Protein AF-A0A2V9Z427-F1 (afdb_monomer)

Solvent-accessible surface area (backbone atoms only — not comparable to full-atom values): 11443 Å² total; per-residue (Å²): 139,85,82,82,84,80,78,62,73,69,66,57,55,57,59,59,62,67,76,76,65,93,82,84,89,70,89,92,70,93,78,8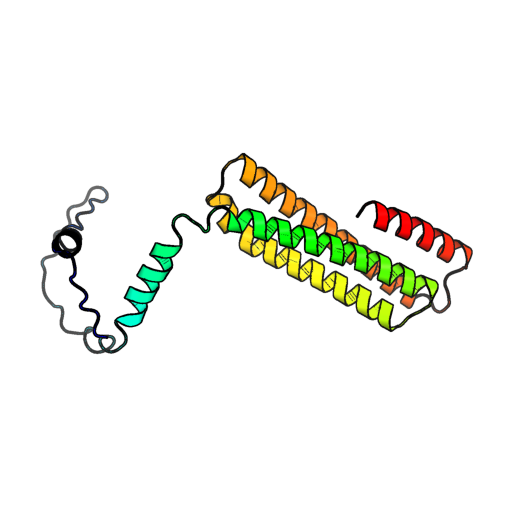7,80,81,87,88,82,96,76,88,79,76,89,80,82,82,81,85,65,81,59,58,62,54,49,51,52,55,54,54,67,66,49,78,82,72,51,82,71,42,57,68,48,53,56,50,52,52,47,56,48,40,46,52,38,36,38,48,19,45,51,23,43,45,45,20,72,74,67,67,35,68,66,29,52,54,47,18,51,51,28,26,52,50,30,52,52,50,42,51,53,48,65,69,49,43,72,64,52,53,76,77,51,54,73,72,54,36,53,51,52,56,47,50,55,53,49,38,54,56,40,32,51,50,17,51,49,42,36,52,49,51,53,52,56,67,67,44,92,62,80,71,58,70,68,59,47,49,52,51,45,55,52,42,54,51,51,53,69,76,92

Sequence (191 aa):
MRVNFFLDPDSLSAMFSFLSGYRRRVKGRLILLRPGAERGLRDRFQVAYPSVLVYWAMRNMKRTSKEKVDSTRELTEMIQRACLVAKDAVFNVEDYIGHSSSLAYVAVKQCEKELDDIERDIDESLPAAITEVTETEARQLLACLKFITDLERIGDLMWSVAQRVQQISGRLPGQDQKYFLEMSEILRKML

Nearest PDB structures (foldseek):
  2i0m-assembly1_A  TM=8.763E-01  e=3.719E-01  Streptococcus pneumoniae TIGR4
  8d9o-assembly1_A  TM=2.999E-01  e=6.868E-01  synthetic construct
  6z0c-assembly1_A  TM=3.006E-01  e=8.426E-01  Escherichia coli
  3k1s-assembly1_A  TM=4.794E-01  e=3.350E+00  Bacillus anthracis
  8qah-assembly2_B  TM=4.162E-01  e=2.115E+00  synthetic construct

Radius of gyration: 29.35 Å; Cα contacts (8 Å, |Δi|>4): 113; chains: 1; bounding box: 82×58×60 Å

Foldseek 3Di:
DDDDDDDDPVVVVVVVVVVPDDDDDDDDDDDDDDDDDPDDPPPDPPDDDPPPVVVVVVVVVVCDPPCLVPLLVVLVVLLVVLLVLLLLLLVLLLCCLVPVDPVSLVSLVVSLVSLVVSLVVLVVSLVVSLVRDDPVSNVSSVVSNVSSVVSNVSSVVSNVSSVVCVPPPDRDDPVVSVVSNVVSVVVSVVD

pLDDT: mean 73.43, std 26.12, range [27.5, 98.5]

Secondary structure (DSSP, 8-state):
--------HHHHHHHHHHTT------TT-----------SSSSSS--S-HHHHHHHHHHHHTSTTTSTTHHHHHHHHHHHHHHHHHHHHHHHHHHHHHH--HHHHHHHHHHHHHHHHHHHHHHHHHHHHTTSS-HHHHHHHHHHHHHHHHHHHHHHHHHHHHHHHHHSSSPPPHHHHHHHHHHHHHHHHH-

Mean predicted aligned error: 16.18 Å

Structure (mmCIF, N/CA/C/O backbone):
data_AF-A0A2V9Z427-F1
#
_entry.id   AF-A0A2V9Z427-F1
#
loop_
_atom_site.group_PDB
_atom_site.id
_atom_site.type_symbol
_atom_site.label_atom_id
_atom_site.label_alt_id
_atom_site.label_comp_id
_atom_site.label_asym_id
_atom_site.label_entity_id
_atom_site.label_seq_id
_atom_site.pdbx_PDB_ins_code
_atom_site.Cartn_x
_atom_site.Cartn_y
_atom_site.Cartn_z
_atom_site.occupancy
_atom_site.B_iso_or_equiv
_atom_site.auth_seq_id
_atom_site.auth_comp_id
_atom_site.auth_asym_id
_atom_site.auth_atom_id
_atom_site.pdbx_PDB_model_num
ATOM 1 N N . MET A 1 1 ? -31.107 -43.654 16.512 1.00 34.72 1 MET A N 1
ATOM 2 C CA . MET A 1 1 ? -30.714 -42.920 17.734 1.00 34.72 1 MET A CA 1
ATOM 3 C C . MET A 1 1 ? -31.647 -41.716 17.858 1.00 34.72 1 MET A C 1
ATOM 5 O O . MET A 1 1 ? -31.542 -40.801 17.055 1.00 34.72 1 MET A O 1
ATOM 9 N N . ARG A 1 2 ? -32.667 -41.786 18.727 1.00 29.80 2 ARG A N 1
ATOM 10 C CA . ARG A 1 2 ? -33.606 -40.678 18.992 1.00 29.80 2 ARG A CA 1
ATOM 11 C C . ARG A 1 2 ? -33.045 -39.866 20.156 1.00 29.80 2 ARG A C 1
ATOM 13 O O . ARG A 1 2 ? -32.782 -40.450 21.201 1.00 29.80 2 ARG A O 1
ATOM 20 N N . VAL A 1 3 ? -32.864 -38.562 19.975 1.00 31.94 3 VAL A N 1
ATOM 21 C CA . VAL A 1 3 ? -32.466 -37.652 21.056 1.00 31.94 3 VAL A CA 1
ATOM 22 C C . VAL A 1 3 ? -33.723 -36.914 21.507 1.00 31.94 3 VAL A C 1
ATOM 24 O O . VAL A 1 3 ? -34.286 -36.129 20.750 1.00 31.94 3 VAL A O 1
ATOM 27 N N . ASN A 1 4 ? -34.198 -37.226 22.712 1.00 29.70 4 ASN A N 1
ATOM 28 C CA . ASN A 1 4 ? -35.253 -36.470 23.379 1.00 29.70 4 ASN A CA 1
ATOM 29 C C . ASN A 1 4 ? -34.642 -35.170 23.917 1.00 29.70 4 ASN A C 1
ATOM 31 O O . ASN A 1 4 ? -33.747 -35.223 24.757 1.00 29.70 4 ASN A O 1
ATOM 35 N N . PHE A 1 5 ? -35.131 -34.017 23.460 1.00 33.91 5 PHE A N 1
ATOM 36 C CA . PHE A 1 5 ? -34.878 -32.743 24.130 1.00 33.91 5 PHE A CA 1
ATOM 37 C C . PHE A 1 5 ? -35.850 -32.617 25.303 1.00 33.91 5 PHE A C 1
ATOM 39 O O . PHE A 1 5 ? -37.034 -32.346 25.118 1.00 33.91 5 PHE A O 1
ATOM 46 N N . PHE A 1 6 ? -35.343 -32.850 26.510 1.00 35.19 6 PHE A N 1
ATOM 47 C CA . PHE A 1 6 ? -36.000 -32.434 27.743 1.00 35.19 6 PHE A CA 1
ATOM 48 C C . PHE A 1 6 ? -35.634 -30.959 27.945 1.00 35.19 6 PHE A C 1
ATOM 50 O O . PHE A 1 6 ? -34.471 -30.641 28.184 1.00 35.19 6 PHE A O 1
ATOM 57 N N . LEU A 1 7 ? -36.589 -30.052 27.732 1.00 40.12 7 LEU A N 1
ATOM 58 C CA . LEU A 1 7 ? -36.407 -28.637 28.055 1.00 40.12 7 LEU A CA 1
ATOM 59 C C . LEU A 1 7 ? -36.661 -28.446 29.552 1.00 40.12 7 LEU A C 1
ATOM 61 O O . LEU A 1 7 ? -37.692 -28.868 30.071 1.00 40.12 7 LEU A O 1
ATOM 65 N N . ASP A 1 8 ? -35.688 -27.828 30.212 1.00 37.34 8 ASP A N 1
ATOM 66 C CA . ASP A 1 8 ? -35.666 -27.534 31.643 1.00 37.34 8 ASP A CA 1
ATOM 67 C C . ASP A 1 8 ? -36.823 -26.577 32.028 1.00 37.34 8 ASP A C 1
ATOM 69 O O . ASP A 1 8 ? -37.003 -25.556 31.345 1.00 37.34 8 ASP A O 1
ATOM 73 N N . PRO A 1 9 ? -37.621 -26.848 33.082 1.00 43.25 9 PRO A N 1
ATOM 74 C CA . PRO A 1 9 ? -38.790 -26.037 33.452 1.00 43.25 9 PRO A CA 1
ATOM 75 C C . PRO A 1 9 ? -38.470 -24.563 33.753 1.00 43.25 9 PRO A C 1
ATOM 77 O O . PRO A 1 9 ? -39.309 -23.685 33.525 1.00 43.25 9 PRO A O 1
ATOM 80 N N . ASP A 1 10 ? -37.243 -24.270 34.185 1.00 45.94 10 ASP A N 1
ATOM 81 C CA . ASP A 1 10 ? -36.800 -22.914 34.533 1.00 45.94 10 ASP A CA 1
ATOM 82 C C . ASP A 1 10 ? -36.665 -21.994 33.307 1.00 45.94 10 ASP A C 1
ATOM 84 O O . ASP A 1 10 ? -36.874 -20.780 33.400 1.00 45.94 10 ASP A O 1
ATOM 88 N N . SER A 1 11 ? -36.420 -22.561 32.120 1.00 45.16 11 SER A N 1
ATOM 89 C CA . SER A 1 11 ? -36.300 -21.791 30.871 1.00 45.16 11 SER A CA 1
ATOM 90 C C . SER A 1 11 ? -37.648 -21.261 30.364 1.00 45.16 11 SER A C 1
ATOM 92 O O . SER A 1 11 ? -37.708 -20.215 29.716 1.00 45.16 11 SER A O 1
ATOM 94 N N . LEU A 1 12 ? -38.751 -21.943 30.692 1.00 43.28 12 LEU A N 1
ATOM 95 C CA . LEU A 1 12 ? -40.103 -21.511 30.321 1.00 43.28 12 LEU A CA 1
ATOM 96 C C . LEU A 1 12 ? -40.635 -20.421 31.266 1.00 43.28 12 LEU A C 1
ATOM 98 O O . LEU A 1 12 ? -41.324 -19.502 30.820 1.00 43.28 12 LEU A O 1
ATOM 102 N N . SER A 1 13 ? -40.255 -20.460 32.547 1.00 41.56 13 SER A N 1
ATOM 103 C CA . SER A 1 13 ? -40.610 -19.440 33.549 1.00 41.56 13 SER A CA 1
ATOM 104 C C . SER A 1 13 ? -40.025 -18.053 33.217 1.00 41.56 13 SER A C 1
ATOM 106 O O . SER A 1 13 ? -40.705 -17.022 33.330 1.00 41.56 13 SER A O 1
ATOM 108 N N . ALA A 1 14 ? -38.791 -18.022 32.700 1.00 43.66 14 ALA A N 1
ATOM 109 C CA . ALA A 1 14 ? -38.126 -16.792 32.270 1.00 43.66 14 ALA A CA 1
ATOM 110 C C . ALA A 1 14 ? -38.805 -16.141 31.047 1.00 43.66 14 ALA A C 1
ATOM 112 O O . ALA A 1 14 ? -38.922 -14.915 30.983 1.00 43.66 14 ALA A O 1
ATOM 113 N N . MET A 1 15 ? -39.320 -16.945 30.108 1.00 36.16 15 MET A N 1
ATOM 114 C CA . MET A 1 15 ? -40.052 -16.439 28.940 1.00 36.16 15 MET A CA 1
ATOM 115 C C . MET A 1 15 ? -41.400 -15.807 29.310 1.00 36.16 15 MET A C 1
ATOM 117 O O . MET A 1 15 ? -41.762 -14.770 28.752 1.00 36.16 15 MET A O 1
ATOM 121 N N . PHE A 1 16 ? -42.137 -16.385 30.264 1.00 40.91 16 PHE A N 1
ATOM 122 C CA . PHE A 1 16 ? -43.437 -15.844 30.679 1.00 40.91 16 PHE A CA 1
ATOM 123 C C . PHE A 1 16 ? -43.317 -14.550 31.494 1.00 40.91 16 PHE A C 1
ATOM 125 O O . PHE A 1 16 ? -44.147 -13.654 31.341 1.00 40.91 16 PHE A O 1
ATOM 132 N N . SER A 1 17 ? -42.250 -14.398 32.282 1.00 39.06 17 SER A N 1
ATOM 133 C CA . SER A 1 17 ? -42.002 -13.190 33.085 1.00 39.06 17 SER A CA 1
ATOM 134 C C . SER A 1 17 ? -41.641 -11.957 32.238 1.00 39.06 17 SER A C 1
ATOM 136 O O . SER A 1 17 ? -41.866 -10.822 32.660 1.00 39.06 17 SER A O 1
ATOM 138 N N . PHE A 1 18 ? -41.120 -12.154 31.021 1.00 40.94 18 PHE A N 1
ATOM 139 C CA . PHE A 1 18 ? -40.737 -11.061 30.117 1.00 40.94 18 PHE A CA 1
ATOM 140 C C . PHE A 1 18 ? -41.929 -10.461 29.34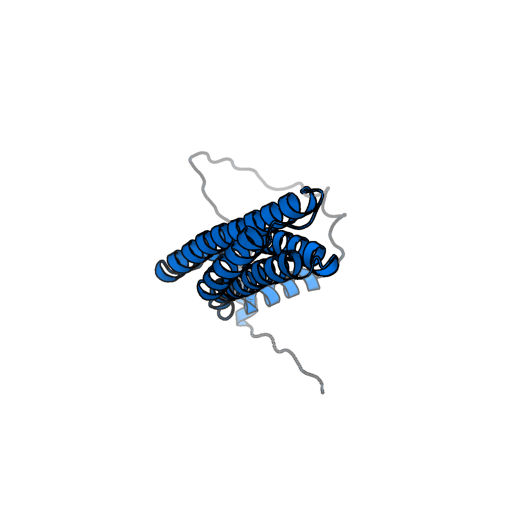4 1.00 40.94 18 PHE A C 1
ATOM 142 O O . PHE A 1 18 ? -41.887 -9.298 28.944 1.00 40.94 18 PHE A O 1
ATOM 149 N N . LEU A 1 19 ? -43.027 -11.207 29.177 1.00 40.72 19 LEU A N 1
ATOM 150 C CA . LEU A 1 19 ? -44.200 -10.753 28.416 1.00 40.72 19 LEU A CA 1
ATOM 151 C C . LEU A 1 19 ? -45.205 -9.915 29.231 1.00 40.72 19 LEU A C 1
ATOM 153 O O . LEU A 1 19 ? -46.106 -9.322 28.642 1.00 40.72 19 LEU A O 1
ATOM 157 N N . SER A 1 20 ? -45.052 -9.787 30.556 1.00 41.94 20 SER A N 1
ATOM 158 C CA . SER A 1 20 ? -46.001 -9.054 31.419 1.00 41.94 20 SER A CA 1
ATOM 159 C C . SER A 1 20 ? -45.534 -7.668 31.896 1.00 41.94 20 SER A C 1
ATOM 161 O O . SER A 1 20 ? -46.175 -7.078 32.766 1.00 41.94 20 SER A O 1
ATOM 163 N N . GLY A 1 21 ? -44.427 -7.121 31.378 1.00 40.22 21 GLY A N 1
ATOM 164 C CA . GLY A 1 21 ? -43.672 -6.090 32.105 1.00 40.22 21 GLY A CA 1
ATOM 165 C C . GLY A 1 21 ? -43.215 -4.842 31.350 1.00 40.22 21 GLY A C 1
ATOM 166 O O . GLY A 1 21 ? -42.167 -4.315 31.705 1.00 40.22 21 GLY A O 1
ATOM 167 N N . TYR A 1 22 ? -43.937 -4.314 30.353 1.00 32.03 22 TYR A N 1
ATOM 168 C CA . TYR A 1 22 ? -43.565 -3.020 29.746 1.00 32.03 22 TYR A CA 1
ATOM 169 C C . TYR A 1 22 ? -44.364 -1.852 30.347 1.00 32.03 22 TYR A C 1
ATOM 171 O O . TYR A 1 22 ? -45.405 -1.440 29.841 1.00 32.03 22 TYR A O 1
ATOM 179 N N . ARG A 1 23 ? -43.863 -1.290 31.457 1.00 38.56 23 ARG A N 1
ATOM 180 C CA . ARG A 1 23 ? -44.363 -0.042 32.061 1.00 38.56 23 ARG A CA 1
ATOM 181 C C . ARG A 1 23 ? -43.240 0.995 32.043 1.00 38.56 23 ARG A C 1
ATOM 183 O O . ARG A 1 23 ? -42.436 1.051 32.966 1.00 38.56 23 ARG A O 1
ATOM 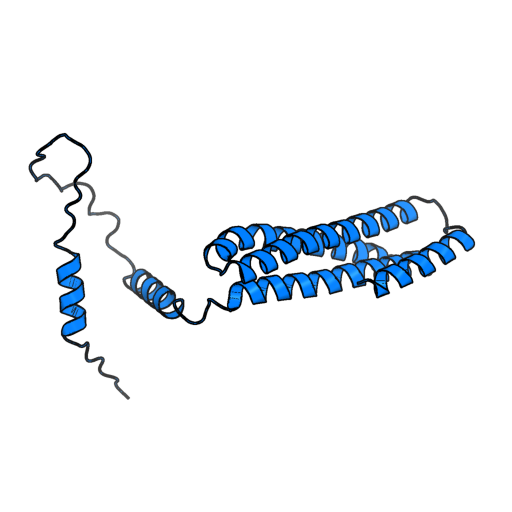190 N N . ARG A 1 24 ? -43.170 1.829 30.997 1.00 32.28 24 ARG A N 1
ATOM 191 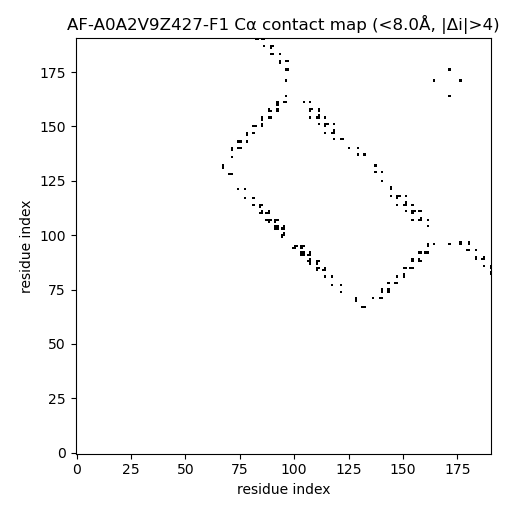C CA . ARG A 1 24 ? -42.204 2.942 30.923 1.00 32.28 24 ARG A CA 1
ATOM 192 C C . ARG A 1 24 ? -42.917 4.291 31.026 1.00 32.28 24 ARG A C 1
ATOM 194 O O . ARG A 1 24 ? -43.777 4.627 30.220 1.00 32.28 24 ARG A O 1
ATOM 201 N N . ARG A 1 25 ? -42.552 5.043 32.067 1.00 28.94 25 ARG A N 1
ATOM 202 C CA . ARG A 1 25 ? -42.992 6.404 32.400 1.00 28.94 25 ARG A CA 1
ATOM 203 C C . ARG A 1 25 ? -42.088 7.400 31.661 1.00 28.94 25 ARG A C 1
ATOM 205 O O . ARG A 1 25 ? -40.881 7.374 31.873 1.00 28.94 25 ARG A O 1
ATOM 212 N N . VAL A 1 26 ? -42.654 8.291 30.844 1.00 35.44 26 VAL A N 1
ATOM 213 C CA . VAL A 1 26 ? -41.932 9.424 30.234 1.00 35.44 26 VAL A CA 1
ATOM 214 C C . VAL A 1 26 ? -42.661 10.722 30.596 1.00 35.44 26 VAL A C 1
ATOM 216 O O . VAL A 1 26 ? -43.859 10.846 30.373 1.00 35.44 26 VAL A O 1
ATOM 219 N N . LYS A 1 27 ? -41.924 11.637 31.238 1.00 40.19 27 LYS A N 1
ATOM 220 C CA . LYS A 1 27 ? -42.202 13.066 31.492 1.00 40.19 27 LYS A CA 1
ATOM 221 C C . LYS A 1 27 ? -43.677 13.531 31.403 1.00 40.19 27 LYS A C 1
ATOM 223 O O . LYS A 1 27 ? -44.127 14.043 30.387 1.00 40.19 27 LYS A O 1
ATOM 228 N N . GLY A 1 28 ? -44.377 13.483 32.539 1.00 37.84 28 GLY A N 1
ATOM 229 C CA . GLY A 1 28 ? -45.258 14.583 32.966 1.00 37.84 28 GLY A CA 1
ATOM 230 C C . GLY A 1 28 ? -46.684 14.714 32.410 1.00 37.84 28 GLY A C 1
ATOM 231 O O . GLY A 1 28 ? -47.328 15.706 32.742 1.00 37.84 28 GLY A O 1
ATOM 232 N N . ARG A 1 29 ? -47.239 13.772 31.635 1.00 30.38 29 ARG A N 1
ATOM 233 C CA . ARG A 1 29 ? -48.676 13.821 31.289 1.00 30.38 29 ARG A CA 1
ATOM 234 C C . ARG A 1 29 ? -49.299 12.424 31.236 1.00 30.38 29 ARG A C 1
ATOM 236 O O . ARG A 1 29 ? -48.846 11.556 30.498 1.00 30.38 29 ARG A O 1
ATOM 243 N N . LEU A 1 30 ? -50.322 12.206 32.063 1.00 27.50 30 LEU A N 1
ATOM 244 C CA . LEU A 1 30 ? -51.104 10.972 32.123 1.00 27.50 30 LEU A CA 1
ATOM 245 C C . LEU A 1 30 ? -52.127 11.002 30.979 1.00 27.50 30 LEU A C 1
ATOM 247 O O . LEU A 1 30 ? -53.093 11.756 31.052 1.00 27.50 30 LEU A O 1
ATOM 251 N N . ILE A 1 31 ? -51.917 10.219 29.920 1.00 32.34 31 ILE A N 1
ATOM 252 C CA . ILE A 1 31 ? -52.952 9.980 28.907 1.00 32.34 31 ILE A CA 1
ATOM 253 C C . ILE A 1 31 ? -53.379 8.522 29.025 1.00 32.34 31 ILE A C 1
ATOM 255 O O . ILE A 1 31 ? -52.605 7.596 28.795 1.00 32.34 31 ILE A O 1
ATOM 259 N N . LEU A 1 32 ? -54.624 8.347 29.452 1.00 32.84 32 LEU A N 1
ATOM 260 C CA . LEU A 1 32 ? -55.293 7.071 29.620 1.00 32.84 32 LEU A CA 1
ATOM 261 C C . LEU A 1 32 ? -55.974 6.730 28.290 1.00 32.84 32 LEU A C 1
ATOM 263 O O . LEU A 1 32 ? -57.042 7.259 27.998 1.00 32.84 32 LEU A O 1
ATOM 267 N N . LEU A 1 33 ? -55.356 5.883 27.464 1.00 34.47 33 LEU A N 1
ATOM 268 C CA . LEU A 1 33 ? -56.029 5.314 26.295 1.00 34.47 33 LEU A CA 1
ATOM 269 C C . LEU A 1 33 ? -56.554 3.925 26.655 1.00 34.47 33 LEU A C 1
ATOM 271 O O . LEU A 1 33 ? -55.796 2.991 26.913 1.00 34.47 33 LEU A O 1
ATOM 275 N N . ARG A 1 34 ? -57.887 3.842 26.738 1.00 33.00 34 ARG A N 1
ATOM 276 C CA . ARG A 1 34 ? -58.648 2.605 26.917 1.00 33.00 34 ARG A CA 1
ATOM 277 C C . ARG A 1 34 ? -58.464 1.665 25.710 1.00 33.00 34 ARG A C 1
ATOM 279 O O . ARG A 1 34 ? -58.293 2.143 24.591 1.00 33.00 34 ARG A O 1
ATOM 286 N N . PRO A 1 35 ? -58.540 0.344 25.938 1.00 33.34 35 PRO A N 1
ATOM 287 C CA . PRO A 1 35 ? -58.278 -0.688 24.942 1.00 33.34 35 PRO A CA 1
ATOM 288 C C . PRO A 1 35 ? -59.494 -0.964 24.048 1.00 33.34 35 PRO A C 1
ATOM 290 O O . PRO A 1 35 ? -60.632 -0.905 24.511 1.00 33.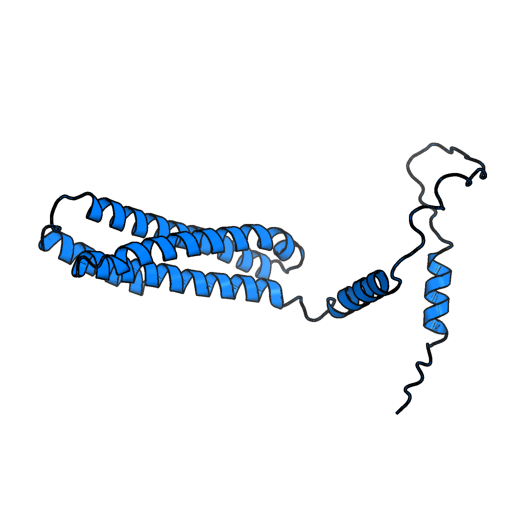34 35 PRO A O 1
ATOM 293 N N . GLY A 1 36 ? -59.230 -1.390 22.809 1.00 34.91 36 GLY A N 1
ATOM 294 C CA . GLY A 1 36 ? -60.152 -2.240 22.052 1.00 34.91 36 GLY A CA 1
ATOM 295 C C . GLY A 1 36 ? -60.614 -1.690 20.706 1.00 34.91 36 GLY A C 1
ATOM 296 O O . GLY A 1 36 ? -61.683 -1.102 20.625 1.00 34.91 36 GLY A O 1
ATOM 297 N N . ALA A 1 37 ? -59.852 -1.982 19.648 1.00 35.03 37 ALA A N 1
ATOM 298 C CA . ALA A 1 37 ? -60.374 -2.276 18.306 1.00 35.03 37 ALA A CA 1
ATOM 299 C C . ALA A 1 37 ? -59.249 -2.823 17.405 1.00 35.03 37 ALA A C 1
ATOM 301 O O . ALA A 1 37 ? -58.970 -2.301 16.330 1.00 35.03 37 ALA A O 1
ATOM 302 N N . GLU A 1 38 ? -58.574 -3.890 17.843 1.00 42.56 38 GLU A N 1
ATOM 303 C CA . GLU A 1 38 ? -57.757 -4.700 16.938 1.00 42.56 38 GLU A CA 1
ATOM 304 C C . GLU A 1 38 ? -58.662 -5.607 16.101 1.00 42.56 38 GLU A C 1
ATOM 306 O O . GLU A 1 38 ? -59.010 -6.707 16.517 1.00 42.56 38 GLU A O 1
ATOM 311 N N . ARG A 1 39 ? -59.056 -5.140 14.917 1.00 38.44 39 ARG A N 1
ATOM 312 C CA . ARG A 1 39 ? -59.523 -5.971 13.797 1.00 38.44 39 ARG A CA 1
ATOM 313 C C . ARG A 1 39 ? -59.234 -5.193 12.519 1.00 38.44 39 ARG A C 1
ATOM 315 O O . ARG A 1 39 ? -60.001 -4.313 12.150 1.00 38.44 39 ARG A O 1
ATOM 322 N N . GLY A 1 40 ? -58.094 -5.463 11.885 1.00 35.31 40 GLY A N 1
ATOM 323 C CA . GLY A 1 40 ? -57.779 -4.814 10.609 1.00 35.31 40 GLY A CA 1
ATOM 324 C C . GLY A 1 40 ? -56.387 -5.031 10.022 1.00 35.31 40 GLY A C 1
ATOM 325 O O . GLY A 1 40 ? -56.213 -4.731 8.850 1.00 35.31 40 GLY A O 1
ATOM 326 N N . LEU A 1 41 ? -55.402 -5.555 10.765 1.00 36.25 41 LEU A N 1
ATOM 327 C CA . LEU A 1 41 ? -54.033 -5.715 10.235 1.00 36.25 41 LEU A CA 1
ATOM 328 C C . LEU A 1 41 ? -53.302 -7.004 10.669 1.00 36.25 41 LEU A C 1
ATOM 330 O O . LEU A 1 41 ? -52.089 -7.100 10.507 1.00 36.25 41 LEU A O 1
ATOM 334 N N . ARG A 1 42 ? -54.015 -8.018 11.185 1.00 35.59 42 ARG A N 1
ATOM 335 C CA . ARG A 1 42 ? -53.421 -9.321 11.565 1.00 35.59 42 ARG A CA 1
ATOM 336 C C . ARG A 1 42 ? -53.363 -10.366 10.440 1.00 35.59 42 ARG A C 1
ATOM 338 O O . ARG A 1 42 ? -52.648 -11.346 10.593 1.00 35.59 42 ARG A O 1
ATOM 345 N N . ASP A 1 43 ? -53.984 -10.129 9.285 1.00 33.31 43 ASP A N 1
ATOM 346 C CA . ASP A 1 43 ? -54.126 -11.168 8.247 1.00 33.31 43 ASP A CA 1
ATOM 347 C C . ASP A 1 43 ? -53.093 -11.118 7.109 1.00 33.31 43 ASP A C 1
ATOM 349 O O . ASP A 1 43 ? -53.340 -11.662 6.035 1.00 33.31 43 ASP A O 1
ATOM 353 N N . ARG A 1 44 ? -51.921 -10.487 7.284 1.00 35.84 44 ARG A N 1
ATOM 354 C CA . ARG A 1 44 ? -50.923 -10.475 6.190 1.00 35.84 44 ARG A CA 1
ATOM 355 C C . ARG A 1 44 ? -49.487 -10.849 6.525 1.00 35.84 44 ARG A C 1
ATOM 357 O O . ARG A 1 44 ? -48.694 -10.960 5.603 1.00 35.84 44 ARG A O 1
ATOM 364 N N . PHE A 1 45 ? -49.142 -11.115 7.781 1.00 33.25 45 PHE A N 1
ATOM 365 C CA . PHE A 1 45 ? -47.768 -11.514 8.124 1.00 33.25 45 PHE A CA 1
ATOM 366 C C . PHE A 1 45 ? -47.707 -12.578 9.223 1.00 33.25 45 PHE A C 1
ATOM 368 O O . PHE A 1 45 ? -46.841 -12.551 10.091 1.00 33.25 45 PHE A O 1
ATOM 375 N N . GLN A 1 46 ? -48.625 -13.545 9.178 1.00 35.09 46 GLN A N 1
ATOM 376 C CA . GLN A 1 46 ? -48.586 -14.709 10.062 1.00 35.09 46 GLN A CA 1
ATOM 377 C C . GLN A 1 46 ? -48.579 -16.024 9.290 1.00 35.09 46 GLN A C 1
ATOM 379 O O . GLN A 1 46 ? -49.312 -16.942 9.620 1.00 35.09 46 GLN A O 1
ATOM 384 N N . VAL A 1 47 ? -47.713 -16.143 8.284 1.00 40.06 47 VAL A N 1
ATOM 385 C CA . VAL A 1 47 ? -47.195 -17.451 7.870 1.00 40.06 47 VAL A CA 1
ATOM 386 C C . VAL A 1 47 ? -45.810 -17.233 7.267 1.00 40.06 47 VAL A C 1
ATOM 388 O O . VAL A 1 47 ? -45.714 -16.745 6.148 1.00 40.06 47 VAL A O 1
ATOM 391 N N . ALA A 1 48 ? -44.750 -17.513 8.032 1.00 36.41 48 ALA A N 1
ATOM 392 C CA . ALA A 1 48 ? -43.591 -18.299 7.591 1.00 36.41 48 ALA A CA 1
ATOM 393 C C . ALA A 1 48 ? -42.364 -18.109 8.515 1.00 36.41 48 ALA A C 1
ATOM 395 O O . ALA A 1 48 ? -41.862 -17.006 8.708 1.00 36.41 48 ALA A O 1
ATOM 396 N N . TYR A 1 49 ? -41.868 -19.250 9.006 1.00 31.97 49 TYR A N 1
ATOM 397 C CA . TYR A 1 49 ? -40.545 -19.512 9.595 1.00 31.97 49 TYR A CA 1
ATOM 398 C C . TYR A 1 49 ? -40.282 -19.122 11.069 1.00 31.97 49 TYR A C 1
ATOM 400 O O . TYR A 1 49 ? -39.582 -18.151 11.355 1.00 31.97 49 TYR A O 1
ATOM 408 N N . PRO A 1 50 ? -40.665 -19.996 12.028 1.00 41.47 50 PRO A N 1
ATOM 409 C CA . PRO A 1 50 ? -40.118 -20.000 13.394 1.00 41.47 50 PRO A CA 1
ATOM 410 C C . PRO A 1 50 ? -38.599 -20.253 13.440 1.00 41.47 50 PRO A C 1
ATOM 412 O O . PRO A 1 50 ? -37.965 -20.050 14.472 1.00 41.47 50 PRO A O 1
ATOM 415 N N . SER A 1 51 ? -37.999 -20.696 12.330 1.00 50.91 51 SER A N 1
ATOM 416 C CA . SER A 1 51 ? -36.568 -20.961 12.238 1.00 50.91 51 SER A CA 1
ATOM 417 C C . SER A 1 51 ? -35.736 -19.685 12.288 1.00 50.91 51 SER A C 1
ATOM 419 O O . SER A 1 51 ? -34.687 -19.718 12.902 1.00 50.91 51 SER A O 1
ATOM 421 N N . VAL A 1 52 ? -36.178 -18.550 11.737 1.00 47.41 52 VAL A N 1
ATOM 422 C CA . VAL A 1 52 ? -35.306 -17.364 11.588 1.00 47.41 52 VAL A CA 1
ATOM 423 C C . VAL A 1 52 ? -35.009 -16.688 12.927 1.00 47.41 52 VAL A C 1
ATOM 425 O O . VAL A 1 52 ? -33.870 -16.312 13.180 1.00 47.41 52 VAL A O 1
ATOM 428 N N . LEU A 1 53 ? -35.999 -16.590 13.819 1.00 51.34 53 LEU A N 1
ATOM 429 C CA . LEU A 1 53 ? -35.827 -15.990 15.149 1.00 51.34 53 LEU A CA 1
ATOM 430 C C . LEU A 1 53 ? -35.003 -16.878 16.087 1.00 51.34 53 LEU A C 1
ATOM 432 O O . LEU A 1 53 ? -34.141 -16.373 16.802 1.00 51.34 53 LEU A O 1
ATOM 436 N N . VAL A 1 54 ? -35.213 -18.196 16.044 1.00 53.88 54 VAL A N 1
ATOM 437 C CA . VAL A 1 54 ? -34.400 -19.157 16.807 1.00 53.88 54 VAL A CA 1
ATOM 438 C C . VAL A 1 54 ? -32.977 -19.217 16.250 1.00 53.88 54 VAL A C 1
ATOM 440 O O . VAL A 1 54 ? -32.024 -19.223 17.022 1.00 53.88 54 VAL A O 1
ATOM 443 N N . TYR A 1 55 ? -32.805 -19.171 14.925 1.00 50.81 55 TYR A N 1
ATOM 444 C CA . TYR A 1 55 ? -31.488 -19.113 14.286 1.00 50.81 55 TYR A CA 1
ATOM 445 C C . TYR A 1 55 ? -30.764 -17.804 14.611 1.00 50.81 55 TYR A C 1
ATOM 447 O O . TYR A 1 55 ? -29.572 -17.828 14.888 1.00 50.81 55 TYR A O 1
ATOM 455 N N . TRP A 1 56 ? -31.471 -16.671 14.644 1.00 44.19 56 TRP A N 1
ATOM 456 C CA . TRP A 1 56 ? -30.916 -15.376 15.044 1.00 44.19 56 TRP A CA 1
ATOM 457 C C . TRP A 1 56 ? -30.518 -15.365 16.526 1.00 44.19 56 TRP A C 1
ATOM 459 O O . TRP A 1 56 ? -29.409 -14.956 16.858 1.00 44.19 56 TRP A O 1
ATOM 469 N N . ALA A 1 57 ? -31.357 -15.909 17.413 1.00 52.28 57 ALA A N 1
ATOM 470 C CA . ALA A 1 57 ? -31.052 -16.036 18.837 1.00 52.28 57 ALA A CA 1
ATOM 471 C C . ALA A 1 57 ? -29.882 -17.002 19.109 1.00 52.28 57 ALA A C 1
ATOM 473 O O . ALA A 1 57 ? -28.982 -16.670 19.876 1.00 52.28 57 ALA A O 1
ATOM 474 N N . MET A 1 58 ? -29.827 -18.159 18.439 1.00 50.50 58 MET A N 1
ATOM 475 C CA . MET A 1 58 ? -28.712 -19.111 18.557 1.00 50.50 58 MET A CA 1
ATOM 476 C C . MET A 1 58 ? -27.421 -18.587 17.920 1.00 50.50 58 MET A C 1
ATOM 478 O O . MET A 1 58 ? -26.338 -18.849 18.445 1.00 50.50 58 MET A O 1
ATOM 482 N N . ARG A 1 59 ? -27.520 -17.828 16.818 1.00 48.53 59 ARG A N 1
ATOM 483 C CA . ARG A 1 59 ? -26.385 -17.115 16.220 1.00 48.53 59 ARG A CA 1
ATOM 484 C C . ARG A 1 59 ? -25.840 -16.105 17.218 1.00 48.53 59 ARG A C 1
ATOM 486 O O . ARG A 1 59 ? -24.653 -16.157 17.491 1.00 48.53 59 ARG A O 1
ATOM 493 N N . ASN A 1 60 ? -26.697 -15.297 17.840 1.00 46.19 60 ASN A N 1
ATOM 494 C CA . ASN A 1 60 ? -26.298 -14.283 18.818 1.00 46.19 60 ASN A CA 1
ATOM 495 C C . ASN A 1 60 ? -25.813 -14.861 20.159 1.00 46.19 60 ASN A C 1
ATOM 497 O O . ASN A 1 60 ? -24.951 -14.259 20.784 1.00 46.19 60 ASN A O 1
ATOM 501 N N . MET A 1 61 ? -26.276 -16.042 20.589 1.00 48.84 61 MET A N 1
ATOM 502 C CA . MET A 1 61 ? -25.781 -16.702 21.811 1.00 48.84 61 MET A CA 1
ATOM 503 C C . MET A 1 61 ? -24.373 -17.300 21.665 1.00 48.84 61 MET A C 1
ATOM 505 O O . MET A 1 61 ? -23.689 -17.473 22.668 1.00 48.84 61 MET A O 1
ATOM 509 N N . LYS A 1 62 ? -23.915 -17.607 20.442 1.00 44.16 62 LYS A N 1
ATOM 510 C CA . LYS A 1 62 ? -22.534 -18.069 20.193 1.00 44.16 62 LYS A CA 1
ATOM 511 C C . LYS A 1 62 ? -21.514 -16.926 20.070 1.00 44.16 62 LYS A C 1
ATOM 513 O O . LYS A 1 62 ? -20.319 -17.204 20.105 1.00 44.16 62 LYS A O 1
ATOM 518 N N . ARG A 1 63 ? -21.973 -15.671 19.970 1.00 43.56 63 ARG A N 1
ATOM 519 C CA . ARG A 1 63 ? -21.131 -14.472 19.783 1.00 43.56 63 ARG A CA 1
ATOM 520 C C . ARG A 1 63 ? -20.535 -13.908 21.071 1.00 43.56 63 ARG A C 1
ATOM 522 O O . ARG A 1 63 ? -19.532 -13.211 21.050 1.00 43.56 63 ARG A O 1
ATOM 529 N N . THR A 1 64 ? -21.115 -14.211 22.228 1.00 42.41 64 THR A N 1
ATOM 530 C CA . THR A 1 64 ? -20.942 -13.339 23.403 1.00 42.41 64 THR A CA 1
ATOM 531 C C . THR A 1 64 ? -19.688 -13.573 24.248 1.00 42.41 64 THR A C 1
ATOM 533 O O . THR A 1 64 ? -19.504 -12.873 25.240 1.00 42.41 64 THR A O 1
ATOM 536 N N . SER A 1 65 ? -18.783 -14.490 23.888 1.00 45.75 65 SER A N 1
ATOM 537 C CA . SER A 1 65 ? -17.533 -14.658 24.658 1.00 45.75 65 SER A CA 1
ATOM 538 C C . SER A 1 65 ? -16.286 -15.070 23.874 1.00 45.75 65 SER A C 1
ATOM 540 O O . SER A 1 65 ? -15.198 -15.034 24.444 1.00 45.75 65 SER A O 1
ATOM 542 N N . LYS A 1 66 ? -16.399 -15.420 22.583 1.00 42.06 66 LYS A N 1
ATOM 543 C CA . LYS A 1 66 ? -15.269 -15.923 21.775 1.00 42.06 66 LYS A CA 1
ATOM 544 C C . LYS A 1 66 ? -14.900 -15.055 20.557 1.00 42.06 66 LYS A C 1
ATOM 546 O O . LYS A 1 66 ? -13.799 -15.217 20.056 1.00 42.06 66 LYS A O 1
ATOM 551 N N . GLU A 1 67 ? -15.751 -14.107 20.150 1.00 49.03 67 GLU A N 1
ATOM 552 C CA . GLU A 1 67 ? -15.535 -13.172 19.014 1.00 49.03 67 GLU A CA 1
ATOM 553 C C . GLU A 1 67 ? -14.749 -11.893 19.400 1.00 49.03 67 GLU A C 1
ATOM 555 O O . GLU A 1 67 ? -14.375 -11.102 18.546 1.00 49.03 67 GLU A O 1
ATOM 560 N N . LYS A 1 68 ? -14.460 -11.664 20.689 1.00 49.97 68 LYS A N 1
ATOM 561 C CA . LYS A 1 68 ? -13.946 -10.368 21.185 1.00 49.97 68 LYS A CA 1
ATOM 562 C C . LYS A 1 68 ? -12.452 -10.106 20.917 1.00 49.97 68 LYS A C 1
ATOM 564 O O . LYS A 1 68 ? -12.016 -8.965 20.920 1.00 49.97 68 LYS A O 1
ATOM 569 N N . VAL A 1 69 ? -11.674 -11.167 20.704 1.00 52.59 69 VAL A N 1
ATOM 570 C CA . VAL A 1 69 ? -10.249 -11.107 20.306 1.00 52.59 69 VAL A CA 1
ATOM 571 C C . VAL A 1 69 ? -10.111 -11.093 18.772 1.00 52.59 69 VAL A C 1
ATOM 573 O O . VAL A 1 69 ? -9.017 -10.899 18.251 1.00 52.59 69 VAL A O 1
ATOM 576 N N . ASP A 1 70 ? -11.222 -11.276 18.051 1.00 68.56 70 ASP A N 1
ATOM 577 C CA . ASP A 1 70 ? -11.241 -11.494 16.603 1.00 68.56 70 ASP A CA 1
ATOM 578 C C . ASP A 1 70 ? -11.084 -10.175 15.835 1.00 68.56 70 ASP A C 1
ATOM 580 O O . ASP A 1 70 ? -10.175 -10.059 15.027 1.00 68.56 70 ASP A O 1
ATOM 584 N N . SER A 1 71 ? -11.841 -9.120 16.168 1.00 72.25 71 SER A N 1
ATOM 585 C CA . SER A 1 71 ? -11.864 -7.880 15.365 1.00 72.25 71 SER A CA 1
ATOM 586 C C . SER A 1 71 ? -10.507 -7.168 15.286 1.00 72.25 71 SER A C 1
ATOM 588 O O . SER A 1 71 ? -10.049 -6.807 14.206 1.00 72.25 71 SER A O 1
ATOM 590 N N . THR A 1 72 ? -9.816 -6.986 16.418 1.00 79.00 72 THR A N 1
ATOM 591 C CA . THR A 1 72 ? -8.485 -6.344 16.439 1.00 79.00 72 THR A CA 1
ATOM 592 C C . THR A 1 72 ? -7.456 -7.163 15.669 1.00 79.00 72 THR A C 1
ATOM 594 O O . THR A 1 72 ? -6.573 -6.612 15.010 1.00 79.00 72 THR A O 1
ATOM 597 N N . ARG A 1 73 ? -7.570 -8.490 15.743 1.00 84.19 73 ARG A N 1
ATOM 598 C CA . ARG A 1 73 ? -6.684 -9.409 15.042 1.00 84.19 73 ARG A CA 1
ATOM 599 C C . ARG A 1 73 ? -6.957 -9.396 13.538 1.00 84.19 73 ARG A C 1
ATOM 601 O O . ARG A 1 73 ? -6.000 -9.277 12.786 1.00 84.19 73 ARG A O 1
ATOM 608 N N . GLU A 1 74 ? -8.217 -9.439 13.120 1.00 86.44 74 GLU A N 1
ATOM 609 C CA . GLU A 1 74 ? -8.644 -9.331 11.720 1.00 86.44 74 GLU A CA 1
ATOM 610 C C . GLU A 1 74 ? -8.133 -8.030 11.083 1.00 86.44 74 GLU A C 1
ATOM 612 O O . GLU A 1 74 ? -7.466 -8.066 10.051 1.00 86.44 74 GLU A O 1
ATOM 617 N N . LEU A 1 75 ? -8.339 -6.886 11.747 1.00 87.50 75 LEU A N 1
ATOM 618 C CA . LEU A 1 75 ? -7.832 -5.584 11.297 1.00 87.50 75 LEU A CA 1
ATOM 619 C C . LEU A 1 75 ? -6.298 -5.573 11.198 1.00 87.50 75 LEU A C 1
ATOM 621 O O . LEU A 1 75 ? -5.736 -5.072 10.227 1.00 87.50 75 LEU A O 1
ATOM 625 N N . THR A 1 76 ? -5.603 -6.181 12.162 1.00 88.44 76 THR A N 1
ATOM 626 C 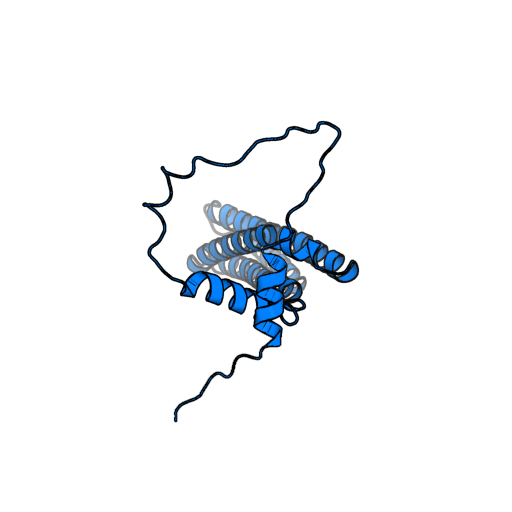CA . THR A 1 76 ? -4.136 -6.300 12.116 1.00 88.44 76 THR A CA 1
ATOM 627 C C . THR A 1 76 ? -3.671 -7.191 10.957 1.00 88.44 76 THR A C 1
ATOM 629 O O . THR A 1 76 ? -2.685 -6.871 10.294 1.00 88.44 76 THR A O 1
ATOM 632 N N . GLU A 1 77 ? -4.365 -8.298 10.686 1.00 91.50 77 GLU A N 1
ATOM 633 C CA . GLU A 1 77 ? -4.081 -9.194 9.557 1.00 91.50 77 GLU A CA 1
ATOM 634 C C . GLU A 1 77 ? -4.302 -8.478 8.210 1.00 91.50 77 GLU A C 1
ATOM 636 O O . GLU A 1 77 ? -3.492 -8.632 7.292 1.00 91.50 77 GLU A O 1
ATOM 641 N N . MET A 1 78 ? -5.322 -7.619 8.106 1.00 93.06 78 MET A N 1
ATOM 642 C CA . MET A 1 78 ? -5.539 -6.764 6.932 1.00 93.06 78 MET A CA 1
ATOM 643 C C . MET A 1 78 ? -4.391 -5.772 6.714 1.00 93.06 78 MET A C 1
ATOM 645 O O . MET A 1 78 ? -3.920 -5.636 5.586 1.00 93.06 78 MET A O 1
ATOM 649 N N . ILE A 1 79 ? -3.875 -5.140 7.776 1.00 94.81 79 ILE A N 1
ATOM 650 C CA . ILE A 1 79 ? -2.700 -4.256 7.675 1.00 94.81 79 ILE A CA 1
ATOM 651 C C . ILE A 1 79 ? -1.460 -5.022 7.218 1.00 94.81 79 ILE A C 1
ATOM 653 O O . ILE A 1 79 ? -0.728 -4.549 6.353 1.00 94.81 79 ILE A O 1
ATOM 657 N N . GLN A 1 80 ? -1.222 -6.221 7.753 1.00 94.19 80 GLN A N 1
ATOM 658 C CA . GLN A 1 80 ? -0.091 -7.045 7.317 1.00 94.19 80 GLN A CA 1
ATOM 659 C C . GLN A 1 80 ? -0.197 -7.402 5.834 1.00 94.19 80 GLN A C 1
ATOM 661 O O . GLN A 1 80 ? 0.800 -7.347 5.114 1.00 94.19 80 GLN A O 1
ATOM 666 N N . ARG A 1 81 ? -1.406 -7.719 5.359 1.00 96.19 81 ARG A N 1
ATOM 667 C CA . ARG A 1 81 ? -1.656 -7.921 3.932 1.00 96.19 81 ARG A CA 1
ATOM 668 C C . ARG A 1 81 ? -1.382 -6.647 3.134 1.00 96.19 81 ARG A C 1
ATOM 670 O O . ARG A 1 81 ? -0.678 -6.731 2.135 1.00 96.19 81 ARG A O 1
ATOM 677 N N . ALA A 1 82 ? -1.859 -5.486 3.579 1.00 97.19 82 ALA A N 1
ATOM 678 C CA . ALA A 1 82 ? -1.592 -4.212 2.912 1.00 97.19 82 ALA A CA 1
ATOM 679 C C . ALA A 1 82 ? -0.088 -3.905 2.822 1.00 97.19 82 ALA A C 1
ATOM 681 O O . ALA A 1 82 ? 0.382 -3.478 1.772 1.00 97.19 82 ALA A O 1
ATOM 682 N N . CYS A 1 83 ? 0.697 -4.200 3.865 1.00 97.19 83 CYS A N 1
ATOM 683 C CA . CYS A 1 83 ? 2.158 -4.082 3.811 1.00 97.19 83 CYS A CA 1
ATOM 684 C C . CYS A 1 83 ? 2.763 -4.933 2.685 1.00 97.19 83 CYS A C 1
ATOM 686 O O . CYS A 1 83 ? 3.633 -4.456 1.957 1.00 97.19 83 CYS A O 1
ATOM 688 N N . LEU A 1 84 ? 2.298 -6.176 2.517 1.00 97.06 84 LEU A N 1
ATOM 689 C CA . LEU A 1 84 ? 2.756 -7.048 1.431 1.00 97.06 84 LEU A CA 1
ATOM 690 C C . LEU A 1 84 ? 2.354 -6.496 0.059 1.00 97.06 84 LEU A C 1
ATOM 692 O O . LEU A 1 84 ? 3.195 -6.432 -0.830 1.00 97.06 84 LEU A O 1
ATOM 696 N N . VAL A 1 85 ? 1.116 -6.020 -0.091 1.00 98.06 85 VAL A N 1
ATOM 697 C CA . VAL A 1 85 ? 0.630 -5.425 -1.347 1.00 98.06 85 VAL A CA 1
ATOM 698 C C . VAL A 1 85 ? 1.418 -4.160 -1.706 1.00 98.06 85 VAL A C 1
ATOM 700 O O . VAL A 1 85 ? 1.818 -3.991 -2.855 1.00 98.06 85 VAL A O 1
ATOM 703 N N . ALA A 1 86 ? 1.715 -3.294 -0.734 1.00 98.12 86 ALA A N 1
ATOM 704 C CA . ALA A 1 86 ? 2.553 -2.115 -0.947 1.00 98.12 86 ALA A CA 1
ATOM 705 C C . ALA A 1 86 ? 3.983 -2.506 -1.353 1.00 98.12 86 ALA A C 1
ATOM 707 O O . ALA A 1 86 ? 4.559 -1.914 -2.267 1.00 98.12 86 ALA A O 1
ATOM 708 N N . LYS A 1 87 ? 4.549 -3.543 -0.725 1.00 97.38 87 LYS A N 1
ATOM 709 C CA . LYS A 1 87 ? 5.863 -4.087 -1.090 1.00 97.38 87 LYS A CA 1
ATOM 710 C C . LYS A 1 87 ? 5.874 -4.623 -2.527 1.00 97.38 87 LYS A C 1
ATOM 712 O O . LYS A 1 87 ? 6.831 -4.371 -3.262 1.00 97.38 87 LYS A O 1
ATOM 717 N N . ASP A 1 88 ? 4.806 -5.306 -2.932 1.00 97.69 88 ASP A N 1
ATOM 718 C CA . ASP A 1 88 ? 4.619 -5.809 -4.292 1.00 97.69 88 ASP A CA 1
ATOM 719 C C . ASP A 1 88 ? 4.431 -4.664 -5.296 1.00 97.69 88 ASP A C 1
ATOM 721 O O . ASP A 1 88 ? 4.986 -4.723 -6.392 1.00 97.69 88 ASP A O 1
ATOM 725 N N . ALA A 1 89 ? 3.734 -3.582 -4.933 1.00 97.81 89 ALA A N 1
ATOM 726 C CA . ALA A 1 89 ? 3.617 -2.390 -5.775 1.00 97.81 89 ALA A CA 1
ATOM 727 C C . ALA A 1 89 ? 4.998 -1.799 -6.101 1.00 97.81 89 ALA A C 1
ATOM 729 O O . ALA A 1 89 ? 5.297 -1.536 -7.268 1.00 97.81 89 ALA A O 1
ATOM 730 N N . VAL A 1 90 ? 5.861 -1.655 -5.088 1.00 97.62 90 VAL A N 1
ATOM 731 C CA . VAL A 1 90 ? 7.241 -1.168 -5.260 1.00 97.62 90 VAL A CA 1
ATOM 732 C C . VAL A 1 90 ? 8.041 -2.113 -6.159 1.00 97.62 90 VAL A C 1
ATOM 734 O O . VAL A 1 90 ? 8.672 -1.662 -7.113 1.00 97.62 90 VAL A O 1
ATOM 737 N N . PHE A 1 91 ? 7.965 -3.425 -5.921 1.00 95.94 91 PHE A N 1
ATOM 738 C CA . PHE A 1 91 ? 8.644 -4.425 -6.751 1.00 95.94 91 PHE A CA 1
ATOM 739 C C . PHE A 1 91 ? 8.175 -4.398 -8.217 1.00 95.94 91 PHE A C 1
ATOM 741 O O . PHE A 1 91 ? 8.983 -4.457 -9.142 1.00 95.94 91 PHE A O 1
ATOM 748 N N . ASN A 1 92 ? 6.871 -4.267 -8.455 1.00 95.88 92 ASN A N 1
ATOM 749 C CA . ASN A 1 92 ? 6.323 -4.206 -9.807 1.00 95.88 92 ASN A CA 1
ATOM 750 C C . ASN A 1 92 ? 6.718 -2.903 -10.527 1.00 95.88 92 ASN A C 1
ATOM 752 O O . ASN A 1 92 ? 6.938 -2.917 -11.740 1.00 95.88 92 ASN A O 1
ATOM 756 N N . VAL A 1 93 ? 6.871 -1.784 -9.808 1.00 95.38 93 VAL A N 1
ATOM 757 C CA . VAL A 1 93 ? 7.443 -0.551 -10.379 1.00 95.38 93 VAL A CA 1
ATOM 758 C C . VAL A 1 93 ? 8.915 -0.747 -10.745 1.00 95.38 93 VAL A C 1
ATOM 760 O O . VAL A 1 93 ? 9.313 -0.338 -11.837 1.00 95.38 93 VAL A O 1
ATOM 763 N N . GLU A 1 94 ? 9.710 -1.397 -9.887 1.00 93.94 94 GLU A N 1
ATOM 764 C CA . GLU A 1 94 ? 11.108 -1.748 -10.186 1.00 93.94 94 GLU A CA 1
ATOM 765 C C . GLU A 1 94 ? 11.203 -2.583 -11.469 1.00 93.94 94 GLU A C 1
ATOM 767 O O . GLU A 1 94 ? 11.971 -2.243 -12.372 1.00 93.94 94 GLU A O 1
ATOM 772 N N . ASP A 1 95 ? 10.388 -3.635 -11.587 1.00 93.25 95 ASP A N 1
ATOM 773 C CA . ASP A 1 95 ? 10.374 -4.509 -12.763 1.00 93.25 95 ASP A CA 1
ATOM 774 C C . ASP A 1 95 ? 9.914 -3.768 -14.026 1.00 93.25 95 ASP A C 1
ATOM 776 O O . ASP A 1 95 ? 10.505 -3.909 -15.103 1.00 93.25 95 ASP A O 1
ATOM 780 N N . TYR A 1 96 ? 8.902 -2.907 -13.903 1.00 93.25 96 TYR A N 1
ATOM 781 C CA . TYR A 1 96 ? 8.435 -2.092 -15.018 1.00 93.25 96 TYR A CA 1
ATOM 782 C C . TYR A 1 96 ? 9.507 -1.108 -15.501 1.00 93.25 96 TYR A C 1
ATOM 784 O O . TYR A 1 96 ? 9.770 -1.021 -16.701 1.00 93.25 96 TYR A O 1
ATOM 792 N N . ILE A 1 97 ? 10.168 -0.395 -14.587 1.00 91.88 97 ILE A N 1
ATOM 793 C CA . ILE A 1 97 ? 11.233 0.557 -14.922 1.00 91.88 97 ILE A CA 1
ATOM 794 C C . ILE A 1 97 ? 12.470 -0.173 -15.461 1.00 91.88 97 ILE A C 1
ATOM 796 O O . ILE A 1 97 ? 13.090 0.295 -16.417 1.00 91.88 97 ILE A O 1
ATOM 800 N N . GLY A 1 98 ? 12.832 -1.317 -14.881 1.00 90.88 98 GLY A N 1
ATOM 801 C CA . GLY A 1 98 ? 13.989 -2.128 -15.263 1.00 90.88 98 GLY A CA 1
ATOM 802 C C . GLY A 1 98 ? 13.845 -2.772 -16.642 1.00 90.88 98 GLY A C 1
ATOM 803 O O . GLY A 1 98 ? 14.749 -2.682 -17.477 1.00 90.88 98 GLY A O 1
ATOM 804 N N . HIS A 1 99 ? 12.690 -3.389 -16.895 1.00 89.19 99 HIS A N 1
ATOM 805 C CA . HIS A 1 99 ? 12.490 -4.296 -18.027 1.00 89.19 99 HIS A CA 1
ATOM 806 C C . HIS A 1 99 ? 11.411 -3.835 -19.014 1.00 89.19 99 HIS A C 1
ATOM 808 O O . HIS A 1 99 ? 11.216 -4.478 -20.045 1.00 89.19 99 HIS A O 1
ATOM 814 N N . SER A 1 100 ? 10.725 -2.717 -18.746 1.00 87.75 100 SER A N 1
ATOM 815 C CA . SER A 1 100 ? 9.594 -2.228 -19.555 1.00 87.75 100 SER A CA 1
ATOM 816 C C . SER A 1 100 ? 8.467 -3.267 -19.690 1.00 87.75 100 SER A C 1
ATOM 818 O O . SER A 1 100 ? 7.813 -3.365 -20.728 1.00 87.75 100 SER A O 1
ATOM 820 N N . SER A 1 101 ? 8.256 -4.068 -18.640 1.00 90.12 101 SER A N 1
ATOM 821 C CA . SER A 1 101 ? 7.277 -5.159 -18.603 1.00 90.12 101 SER A CA 1
ATOM 822 C C . SER A 1 101 ? 5.840 -4.625 -18.548 1.00 90.12 101 SER A C 1
ATOM 824 O O . SER A 1 101 ? 5.420 -4.026 -17.560 1.00 90.12 101 SER A O 1
ATOM 826 N N . SER A 1 102 ? 5.044 -4.866 -19.594 1.00 90.38 102 SER A N 1
ATOM 827 C CA . SER A 1 102 ? 3.628 -4.459 -19.611 1.00 90.38 102 SER A CA 1
ATOM 828 C C . SER A 1 102 ? 2.799 -5.169 -18.540 1.00 90.38 102 SER A C 1
ATOM 830 O O . SER A 1 102 ? 1.851 -4.587 -18.015 1.00 90.38 102 SER A O 1
ATOM 832 N N . LEU A 1 103 ? 3.173 -6.403 -18.187 1.00 94.12 103 LEU A N 1
ATOM 833 C CA . LEU A 1 103 ? 2.546 -7.140 -17.095 1.00 94.12 103 LEU A CA 1
ATOM 834 C C . LEU A 1 103 ? 2.821 -6.461 -15.750 1.00 94.12 103 LEU A C 1
ATOM 836 O O . LEU A 1 103 ? 1.889 -6.280 -14.971 1.00 94.12 103 LEU A O 1
ATOM 840 N N . ALA A 1 104 ? 4.063 -6.031 -15.513 1.00 93.69 104 ALA A N 1
ATOM 841 C CA . ALA A 1 104 ? 4.433 -5.331 -14.287 1.00 93.69 104 ALA A CA 1
ATOM 842 C C . ALA A 1 104 ? 3.665 -4.012 -14.140 1.00 93.69 104 ALA A C 1
ATOM 844 O O . ALA A 1 104 ? 3.109 -3.745 -13.083 1.00 93.69 104 ALA A O 1
ATOM 845 N N . TYR A 1 105 ? 3.513 -3.240 -15.222 1.00 94.56 105 TYR A N 1
ATOM 846 C CA . TYR A 1 105 ? 2.688 -2.026 -15.217 1.00 94.56 105 TYR A CA 1
ATOM 847 C C . TYR A 1 105 ? 1.236 -2.289 -14.777 1.00 94.56 105 TYR A C 1
ATOM 849 O O . TYR A 1 105 ? 0.685 -1.552 -13.959 1.00 94.56 105 TYR A O 1
ATOM 857 N N . VAL A 1 106 ? 0.610 -3.349 -15.303 1.00 96.56 106 VAL A N 1
ATOM 858 C CA . VAL A 1 106 ? -0.755 -3.736 -14.906 1.00 96.56 106 VAL A CA 1
ATOM 859 C C . VAL A 1 106 ? -0.792 -4.203 -13.450 1.00 96.56 106 VAL A C 1
ATOM 861 O O . VAL A 1 106 ? -1.738 -3.874 -12.738 1.00 96.56 106 VAL A O 1
ATOM 864 N N . ALA A 1 107 ? 0.236 -4.923 -12.997 1.00 97.06 107 ALA A N 1
ATOM 865 C CA . ALA A 1 107 ? 0.342 -5.379 -11.617 1.00 97.06 107 ALA A CA 1
ATOM 866 C C . ALA A 1 107 ? 0.427 -4.207 -10.625 1.00 97.06 107 ALA A C 1
ATOM 868 O O . ALA A 1 107 ? -0.277 -4.239 -9.622 1.00 97.06 107 ALA A O 1
ATOM 869 N N . VAL A 1 108 ? 1.170 -3.132 -10.934 1.00 96.50 108 VAL A N 1
ATOM 870 C CA . VAL A 1 108 ? 1.202 -1.914 -10.092 1.00 96.50 108 VAL A CA 1
ATOM 871 C C . VAL A 1 108 ? -0.204 -1.343 -9.896 1.00 96.50 108 VAL A C 1
ATOM 873 O O . VAL A 1 108 ? -0.595 -1.056 -8.769 1.00 96.50 108 VAL A O 1
ATOM 876 N N . LYS A 1 109 ? -0.986 -1.227 -10.977 1.00 97.50 109 LYS A N 1
ATOM 877 C CA . LYS A 1 109 ? -2.373 -0.743 -10.907 1.00 97.50 109 LYS A CA 1
ATOM 878 C C . LYS A 1 109 ? -3.259 -1.642 -10.045 1.00 97.50 109 LYS A C 1
ATOM 880 O O . LYS A 1 109 ? -4.153 -1.167 -9.358 1.00 97.50 109 LYS A O 1
ATOM 885 N N . GLN A 1 110 ? -3.053 -2.954 -10.126 1.00 98.12 110 GLN A N 1
ATOM 886 C CA . GLN A 1 110 ? -3.826 -3.899 -9.331 1.00 98.12 110 GLN A CA 1
ATOM 887 C C . GLN A 1 110 ? -3.474 -3.798 -7.842 1.00 98.12 110 GLN A C 1
ATOM 889 O O . GLN A 1 110 ? -4.379 -3.900 -7.020 1.00 98.12 110 GLN A O 1
ATOM 894 N N . CYS A 1 111 ? -2.200 -3.572 -7.507 1.00 98.19 111 CYS A N 1
ATOM 895 C CA . CYS A 1 111 ? -1.767 -3.345 -6.130 1.00 98.19 111 CYS A CA 1
ATOM 896 C C . CYS A 1 111 ? -2.339 -2.043 -5.551 1.00 98.19 111 CYS A C 1
ATOM 898 O O . CYS A 1 111 ? -2.816 -2.066 -4.424 1.00 98.19 111 CYS A O 1
ATOM 900 N N . GLU A 1 112 ? -2.322 -0.936 -6.304 1.00 98.50 112 GLU A N 1
ATOM 901 C CA . GLU A 1 112 ? -2.943 0.333 -5.878 1.00 98.50 112 GLU A CA 1
ATOM 902 C C . GLU A 1 112 ? -4.429 0.134 -5.565 1.00 98.50 112 GLU A C 1
ATOM 904 O O . GLU A 1 112 ? -4.855 0.364 -4.439 1.00 98.50 112 GLU A O 1
ATOM 909 N N . LYS A 1 113 ? -5.180 -0.465 -6.491 1.00 98.25 113 LYS A N 1
ATOM 910 C CA . LYS A 1 113 ? -6.590 -0.774 -6.257 1.00 98.25 113 LYS A CA 1
ATOM 911 C C . LYS A 1 113 ? -6.829 -1.695 -5.055 1.00 98.25 113 LYS A C 1
ATOM 913 O O . LYS A 1 113 ? -7.821 -1.541 -4.349 1.00 98.25 113 LYS A O 1
ATOM 918 N N . GLU A 1 114 ? -5.978 -2.698 -4.852 1.00 98.31 114 GLU A N 1
ATOM 919 C CA . GLU A 1 114 ? -6.106 -3.592 -3.698 1.00 98.31 114 GLU A CA 1
ATOM 920 C C . GLU A 1 114 ? -5.852 -2.848 -2.378 1.00 98.31 114 GLU A C 1
ATOM 922 O O . GLU A 1 114 ? -6.521 -3.145 -1.392 1.00 98.31 114 GLU A O 1
ATOM 927 N N . LEU A 1 115 ? -4.950 -1.862 -2.355 1.00 98.19 115 LEU A N 1
ATOM 928 C CA . LEU A 1 115 ? -4.738 -1.004 -1.187 1.00 98.19 115 LEU A CA 1
ATOM 929 C C . LEU A 1 115 ? -5.952 -0.111 -0.907 1.00 98.19 115 LEU A C 1
ATOM 931 O O . LEU A 1 115 ? -6.385 -0.076 0.242 1.00 98.19 115 LEU A O 1
ATOM 935 N N . ASP A 1 116 ? -6.546 0.509 -1.931 1.00 98.12 116 ASP A N 1
ATOM 936 C CA . ASP A 1 116 ? -7.790 1.286 -1.798 1.00 98.12 116 ASP A CA 1
ATOM 937 C C . ASP A 1 116 ? -8.934 0.438 -1.228 1.00 98.12 116 ASP A C 1
ATOM 939 O O . ASP A 1 116 ? -9.702 0.869 -0.364 1.00 98.12 116 ASP A O 1
ATOM 943 N N . ASP A 1 117 ? -9.075 -0.789 -1.739 1.00 97.75 117 ASP A N 1
ATOM 944 C CA . ASP A 1 117 ? -10.110 -1.713 -1.291 1.00 97.75 117 ASP A CA 1
ATOM 945 C C . ASP A 1 117 ? -9.876 -2.121 0.177 1.00 97.75 117 ASP A C 1
ATOM 947 O O . ASP A 1 117 ? -10.830 -2.141 0.955 1.00 97.75 117 ASP A O 1
ATOM 951 N N . ILE A 1 118 ? -8.623 -2.370 0.587 1.00 96.62 118 ILE A N 1
ATOM 952 C CA . ILE A 1 118 ? -8.287 -2.662 1.990 1.00 96.62 118 ILE A CA 1
ATOM 953 C C . ILE A 1 118 ? -8.529 -1.441 2.891 1.00 96.62 118 ILE A C 1
ATOM 955 O O . ILE A 1 118 ? -9.090 -1.613 3.972 1.00 96.62 118 ILE A O 1
ATOM 959 N N . GLU A 1 119 ? -8.135 -0.229 2.484 1.00 97.38 119 GLU A N 1
ATOM 960 C CA . GLU A 1 119 ? -8.397 0.999 3.254 1.00 97.38 119 GLU A CA 1
ATOM 961 C C . GLU A 1 119 ? -9.889 1.169 3.516 1.00 97.38 119 GLU A C 1
ATOM 963 O O . GLU A 1 119 ? -10.301 1.318 4.669 1.00 97.38 119 GLU A O 1
ATOM 968 N N . ARG A 1 120 ? -10.707 1.029 2.469 1.00 96.44 120 ARG A N 1
ATOM 969 C CA . ARG A 1 120 ? -12.163 1.113 2.586 1.00 96.44 120 ARG A CA 1
ATOM 970 C C . ARG A 1 120 ? -12.729 0.054 3.532 1.00 96.44 120 ARG A C 1
ATOM 972 O O . ARG A 1 120 ? -13.563 0.379 4.375 1.00 96.44 120 ARG A O 1
ATOM 979 N N . ASP A 1 121 ? -12.277 -1.194 3.428 1.00 93.81 121 ASP A N 1
ATOM 980 C CA . ASP A 1 121 ? -12.752 -2.277 4.296 1.00 93.81 121 ASP A CA 1
ATOM 981 C C . ASP A 1 121 ? -12.377 -2.028 5.778 1.00 93.81 121 ASP A C 1
ATOM 983 O O . ASP A 1 121 ? -13.152 -2.337 6.695 1.00 93.81 121 ASP A O 1
ATOM 987 N N . ILE A 1 122 ? -11.207 -1.433 6.041 1.00 91.94 122 ILE A N 1
ATOM 988 C CA . ILE A 1 122 ? -10.790 -1.019 7.390 1.00 91.94 122 ILE A CA 1
ATOM 989 C C . ILE A 1 122 ? -11.657 0.141 7.892 1.00 91.94 122 ILE A C 1
ATOM 991 O O . ILE A 1 122 ? -12.169 0.072 9.012 1.00 91.94 122 ILE A O 1
ATOM 995 N N . ASP A 1 123 ? -11.879 1.168 7.074 1.00 93.50 123 ASP A N 1
ATOM 996 C CA . ASP A 1 123 ? -12.721 2.321 7.412 1.00 93.50 123 ASP A CA 1
ATOM 997 C C . ASP A 1 123 ? -14.169 1.928 7.734 1.00 93.50 123 ASP A C 1
ATOM 999 O O . ASP A 1 123 ? -14.790 2.493 8.639 1.00 93.50 123 ASP A O 1
ATOM 1003 N N . GLU A 1 124 ? -14.713 0.935 7.029 1.00 92.06 124 GLU A N 1
ATOM 1004 C CA . GLU A 1 124 ? -16.072 0.441 7.256 1.00 92.06 124 GLU A CA 1
ATOM 1005 C C . GLU A 1 124 ? -16.190 -0.418 8.526 1.00 92.06 124 GLU A C 1
ATOM 1007 O O . GLU A 1 124 ? -17.204 -0.358 9.230 1.00 92.06 124 GLU A O 1
ATOM 1012 N N . SER A 1 125 ? -15.164 -1.212 8.851 1.00 88.88 125 SER A N 1
ATOM 1013 C CA . SER A 1 125 ? -15.182 -2.142 9.992 1.00 88.88 125 SER A CA 1
ATOM 1014 C C . SER A 1 125 ? -14.773 -1.494 11.324 1.00 88.88 125 SER A C 1
ATOM 1016 O O . SER A 1 125 ? -15.280 -1.871 12.390 1.00 88.88 125 SER A O 1
ATOM 1018 N N . LEU A 1 126 ? -13.910 -0.476 11.284 1.00 90.25 126 LEU A N 1
ATOM 1019 C CA . LEU A 1 126 ? -13.332 0.170 12.462 1.00 90.25 126 LEU A CA 1
ATOM 1020 C C . LEU A 1 126 ? -14.358 0.814 13.422 1.00 90.25 126 LEU A C 1
ATOM 1022 O O . LEU A 1 126 ? -14.208 0.623 14.634 1.00 90.25 126 LEU A O 1
ATOM 1026 N N . PRO A 1 127 ? -15.400 1.550 12.972 1.00 90.75 127 PRO A N 1
ATOM 1027 C CA . PRO A 1 127 ? -16.326 2.236 13.876 1.00 90.75 127 PRO A CA 1
ATOM 1028 C C . PRO A 1 127 ? -17.087 1.294 14.810 1.00 90.75 127 PRO A C 1
ATOM 1030 O O . PRO A 1 127 ? -17.356 1.655 15.954 1.00 90.75 127 PRO A O 1
ATOM 1033 N N . ALA A 1 128 ? -17.426 0.089 14.345 1.00 87.81 128 ALA A N 1
ATOM 1034 C CA . ALA A 1 128 ? -18.049 -0.920 15.194 1.00 87.81 128 ALA A CA 1
ATOM 1035 C C . ALA A 1 128 ? -17.024 -1.493 16.183 1.00 87.81 128 ALA A C 1
ATOM 1037 O O . ALA A 1 128 ? -17.259 -1.474 17.394 1.00 87.81 128 ALA A O 1
ATOM 1038 N N . ALA A 1 129 ? -15.857 -1.911 15.678 1.00 88.38 129 ALA A N 1
ATOM 1039 C CA . ALA A 1 129 ? -14.806 -2.539 16.473 1.00 88.38 129 ALA A CA 1
ATOM 1040 C C . ALA A 1 129 ? -14.311 -1.642 17.622 1.00 88.38 129 ALA A C 1
ATOM 1042 O O . ALA A 1 129 ? -14.172 -2.101 18.754 1.00 88.38 129 ALA A O 1
ATOM 1043 N N . ILE A 1 130 ? -14.106 -0.342 17.374 1.00 91.12 130 ILE A N 1
ATOM 1044 C CA . ILE A 1 130 ? -13.524 0.572 18.370 1.00 91.12 130 ILE A CA 1
ATOM 1045 C C . ILE A 1 130 ? -14.420 0.790 19.602 1.00 91.12 130 ILE A C 1
ATOM 1047 O O . ILE A 1 130 ? -13.925 1.149 20.670 1.00 91.12 130 ILE A O 1
ATOM 1051 N N . THR A 1 131 ? -15.732 0.560 19.488 1.00 91.25 131 THR A N 1
ATOM 1052 C CA . THR A 1 131 ? -16.674 0.743 20.608 1.00 91.25 131 THR A CA 1
ATOM 1053 C C . THR A 1 131 ? -16.688 -0.421 21.597 1.00 91.25 131 THR A C 1
ATOM 1055 O O . THR A 1 131 ? -17.202 -0.274 22.707 1.00 91.25 131 THR A O 1
ATOM 1058 N N . GLU A 1 132 ? -16.109 -1.565 21.224 1.00 87.88 132 GLU A N 1
ATOM 1059 C CA . GLU A 1 132 ? -16.192 -2.815 21.991 1.00 87.88 132 GLU A CA 1
ATOM 1060 C C . GLU A 1 132 ? -14.861 -3.233 22.644 1.00 87.88 132 GLU A C 1
ATOM 1062 O O . GLU A 1 132 ? -14.795 -4.259 23.337 1.00 87.88 132 GLU A O 1
ATOM 1067 N N . VAL A 1 133 ? -13.814 -2.423 22.470 1.00 88.12 133 VAL A N 1
ATOM 1068 C CA . VAL A 1 133 ? -12.438 -2.720 22.888 1.00 88.12 133 VAL A CA 1
ATOM 1069 C C . VAL A 1 133 ? -11.969 -1.874 24.076 1.00 88.12 133 VAL A C 1
ATOM 1071 O O . VAL A 1 133 ? -12.565 -0.860 24.443 1.00 88.12 133 VAL A O 1
ATOM 1074 N N . THR A 1 134 ? -10.882 -2.305 24.714 1.00 91.75 134 THR A N 1
ATOM 1075 C CA . THR A 1 134 ? -10.190 -1.527 25.751 1.00 91.75 134 THR A CA 1
ATOM 1076 C C . THR A 1 134 ? -9.469 -0.314 25.157 1.00 91.75 134 THR A C 1
ATOM 1078 O O . THR A 1 134 ? -9.230 -0.238 23.956 1.00 91.75 134 THR A O 1
ATOM 1081 N N . GLU A 1 135 ? -9.049 0.636 25.997 1.00 93.56 135 GLU A N 1
ATOM 1082 C CA . GLU A 1 135 ? -8.283 1.803 25.536 1.00 93.56 135 GLU A CA 1
ATOM 1083 C C . GLU A 1 135 ? -6.986 1.406 24.807 1.00 93.56 135 GLU A C 1
ATOM 1085 O O . GLU A 1 135 ? -6.626 2.004 23.794 1.00 93.56 135 GLU A O 1
ATOM 1090 N N . THR A 1 136 ? -6.279 0.386 25.301 1.00 90.50 136 THR A N 1
ATOM 1091 C CA . THR A 1 136 ? -5.034 -0.092 24.687 1.00 90.50 136 THR A CA 1
ATOM 1092 C C . THR A 1 136 ? -5.278 -0.650 23.287 1.00 90.50 136 THR A C 1
ATOM 1094 O O . THR A 1 136 ? -4.547 -0.311 22.359 1.00 90.50 136 THR A O 1
ATOM 1097 N N . GLU A 1 137 ? -6.324 -1.453 23.123 1.00 90.00 137 GLU A N 1
ATOM 1098 C CA . GLU A 1 137 ? -6.730 -2.010 21.831 1.00 90.00 137 GLU A CA 1
ATOM 1099 C C . GLU A 1 137 ? -7.264 -0.916 20.896 1.00 90.00 137 GLU A C 1
ATOM 1101 O O . GLU A 1 137 ? -6.904 -0.883 19.725 1.00 90.00 137 GLU A O 1
ATOM 1106 N N . ALA A 1 138 ? -8.027 0.056 21.405 1.00 91.62 138 ALA A N 1
ATOM 1107 C CA . ALA A 1 138 ? -8.475 1.206 20.620 1.00 91.62 138 ALA A CA 1
ATOM 1108 C C . ALA A 1 138 ? -7.289 2.005 20.054 1.00 91.62 138 ALA A C 1
ATOM 1110 O O . ALA A 1 138 ? -7.307 2.405 18.892 1.00 91.62 138 ALA A O 1
ATOM 1111 N N . ARG A 1 139 ? -6.218 2.199 20.838 1.00 92.50 139 ARG A N 1
ATOM 1112 C CA . ARG A 1 139 ? -4.981 2.830 20.342 1.00 92.50 139 ARG A CA 1
ATOM 1113 C C . ARG A 1 139 ? -4.319 2.010 19.232 1.00 92.50 139 ARG A C 1
ATOM 1115 O O . ARG A 1 139 ? -3.795 2.606 18.296 1.00 92.50 139 ARG A O 1
ATOM 1122 N N . GLN A 1 140 ? -4.343 0.678 19.319 1.00 90.81 140 GLN A N 1
ATOM 1123 C CA . GLN A 1 140 ? -3.826 -0.202 18.262 1.00 90.81 140 GLN A CA 1
ATOM 1124 C C . GLN A 1 140 ? -4.667 -0.101 16.988 1.00 90.81 140 GLN A C 1
ATOM 1126 O O . GLN A 1 140 ? -4.109 0.058 15.907 1.00 90.81 140 GLN A O 1
ATOM 1131 N N . LEU A 1 141 ? -5.993 -0.113 17.114 1.00 91.06 141 LEU A N 1
ATOM 1132 C CA . LEU A 1 141 ? -6.912 0.054 15.991 1.00 91.06 141 LEU A CA 1
ATOM 1133 C C . LEU A 1 141 ? -6.732 1.410 15.290 1.00 91.06 141 LEU A C 1
ATOM 1135 O O . LEU A 1 141 ? -6.649 1.476 14.068 1.00 91.06 141 LEU A O 1
ATOM 1139 N N . LEU A 1 142 ? -6.577 2.491 16.057 1.00 93.62 142 LEU A N 1
ATOM 1140 C CA . LEU A 1 142 ? -6.281 3.818 15.507 1.00 93.62 142 LEU A CA 1
ATOM 1141 C C . LEU A 1 142 ? -4.892 3.899 14.856 1.00 93.62 142 LEU A C 1
ATOM 1143 O O . LEU A 1 142 ? -4.699 4.679 13.927 1.00 93.62 142 LEU A O 1
ATOM 1147 N N . ALA A 1 143 ? -3.916 3.124 15.335 1.00 92.06 143 ALA A N 1
ATOM 1148 C CA . ALA A 1 143 ? -2.621 3.009 14.669 1.00 92.06 143 ALA A CA 1
ATOM 1149 C C . ALA A 1 143 ? -2.746 2.250 13.340 1.00 92.06 143 ALA A C 1
ATOM 1151 O O . ALA A 1 143 ? -2.175 2.696 12.351 1.00 92.06 143 ALA A O 1
ATOM 1152 N N . CYS A 1 144 ? -3.538 1.172 13.296 1.00 91.75 144 CYS A N 1
ATOM 1153 C CA . CYS A 1 144 ? -3.847 0.443 12.063 1.00 91.75 144 CYS A CA 1
ATOM 1154 C C . CYS A 1 144 ? -4.469 1.372 11.016 1.00 91.75 144 CYS A C 1
ATOM 1156 O O . CYS A 1 144 ? -3.997 1.399 9.886 1.00 91.75 144 CYS A O 1
ATOM 1158 N N . LEU A 1 145 ? -5.441 2.199 11.417 1.00 93.50 145 LEU A N 1
ATOM 1159 C CA . LEU A 1 145 ? -6.050 3.196 10.535 1.00 93.50 145 LEU A CA 1
ATOM 1160 C C . LEU A 1 145 ? -5.009 4.142 9.914 1.00 93.50 145 LEU A C 1
ATOM 1162 O O . LEU A 1 145 ? -5.014 4.383 8.716 1.00 93.50 145 LEU A O 1
ATOM 1166 N N . LYS A 1 146 ? -4.080 4.662 10.723 1.00 95.69 146 LYS A N 1
ATOM 1167 C CA . LYS A 1 146 ? -3.018 5.535 10.20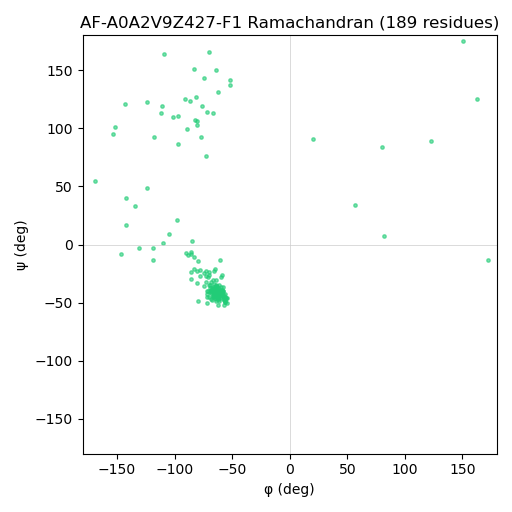2 1.00 95.69 146 LYS A CA 1
ATOM 1168 C C . LYS A 1 146 ? -2.105 4.802 9.224 1.00 95.69 146 LYS A C 1
ATOM 1170 O O . LYS A 1 146 ? -1.755 5.358 8.192 1.00 95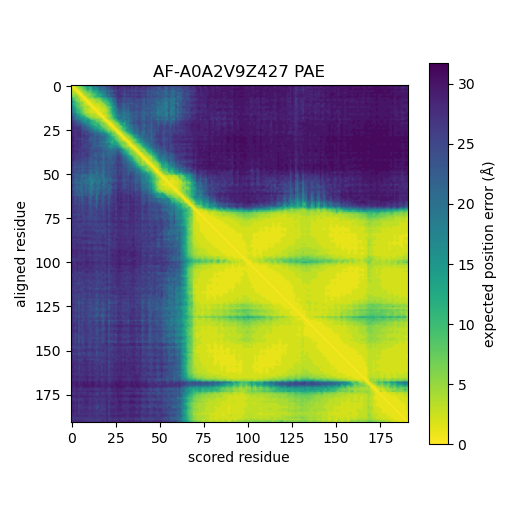.69 146 LYS A O 1
ATOM 1175 N N . PHE A 1 147 ? -1.736 3.564 9.549 1.00 94.81 147 PHE A N 1
ATOM 1176 C CA . PHE A 1 147 ? -0.864 2.774 8.691 1.00 94.81 147 PHE A CA 1
ATOM 1177 C C . PHE A 1 147 ? -1.505 2.449 7.348 1.00 94.81 147 PHE A C 1
ATOM 1179 O O . PHE A 1 147 ? -0.804 2.524 6.347 1.00 94.81 147 PHE A O 1
ATOM 1186 N N . ILE A 1 148 ? -2.797 2.108 7.295 1.00 96.25 148 ILE A N 1
ATOM 1187 C CA . ILE A 1 148 ? -3.419 1.793 6.005 1.00 96.25 148 ILE A CA 1
ATOM 1188 C C . ILE A 1 148 ? -3.466 3.007 5.083 1.00 96.25 148 ILE A C 1
ATOM 1190 O O . ILE A 1 148 ? -3.108 2.865 3.920 1.00 96.25 148 ILE A O 1
ATOM 1194 N N . THR A 1 149 ? -3.768 4.198 5.604 1.00 97.12 149 THR A N 1
ATOM 1195 C CA . THR A 1 149 ? -3.711 5.429 4.806 1.00 97.12 149 THR A CA 1
ATOM 1196 C C . THR A 1 149 ? -2.296 5.702 4.298 1.00 97.12 149 THR A C 1
ATOM 1198 O O . THR A 1 149 ? -2.113 6.050 3.137 1.00 97.12 149 THR A O 1
ATOM 1201 N N . ASP A 1 150 ? -1.260 5.506 5.120 1.00 97.69 150 ASP A N 1
ATOM 1202 C CA . ASP A 1 150 ? 0.125 5.669 4.655 1.00 97.69 150 ASP A CA 1
ATOM 1203 C C . ASP A 1 150 ? 0.496 4.631 3.571 1.00 97.69 150 ASP A C 1
ATOM 1205 O O . ASP A 1 150 ? 1.222 4.950 2.627 1.00 97.69 150 ASP A O 1
ATOM 1209 N N . LEU A 1 151 ? -0.006 3.395 3.678 1.00 98.00 151 LEU A N 1
ATOM 1210 C CA . LEU A 1 151 ? 0.228 2.328 2.699 1.00 98.00 151 LEU A CA 1
ATOM 1211 C C . LEU A 1 151 ? -0.520 2.568 1.380 1.00 98.00 151 LEU A C 1
ATOM 1213 O O . LEU A 1 151 ? 0.088 2.387 0.324 1.00 98.00 151 LEU A O 1
ATOM 1217 N N . GLU A 1 152 ? -1.780 3.015 1.425 1.00 98.19 152 GLU A N 1
ATOM 1218 C CA . GLU A 1 152 ? -2.543 3.466 0.248 1.00 98.19 152 GLU A CA 1
ATOM 1219 C C . GLU A 1 152 ? -1.766 4.554 -0.485 1.00 98.19 152 GLU A C 1
ATOM 1221 O O . GLU A 1 152 ? -1.445 4.384 -1.661 1.00 98.19 152 GLU A O 1
ATOM 1226 N N . ARG A 1 153 ? -1.298 5.581 0.237 1.00 98.25 153 ARG A N 1
ATOM 1227 C CA . ARG A 1 153 ? -0.498 6.668 -0.345 1.00 98.25 153 ARG A CA 1
ATOM 1228 C C . ARG A 1 153 ? 0.768 6.178 -1.033 1.00 98.25 153 ARG A C 1
ATOM 1230 O O . ARG A 1 153 ? 1.167 6.741 -2.054 1.00 98.25 153 ARG A O 1
ATOM 1237 N N . ILE A 1 154 ? 1.425 5.148 -0.499 1.00 97.81 154 ILE A N 1
ATOM 1238 C CA . ILE A 1 154 ? 2.581 4.530 -1.160 1.00 97.81 154 ILE A CA 1
ATOM 1239 C C . ILE A 1 154 ? 2.154 3.876 -2.479 1.00 97.81 154 ILE A C 1
ATOM 1241 O O . ILE A 1 154 ? 2.814 4.106 -3.494 1.00 97.81 154 ILE A O 1
ATOM 1245 N N . GLY A 1 155 ? 1.057 3.114 -2.492 1.00 98.06 155 GLY A N 1
ATOM 1246 C CA . GLY A 1 155 ? 0.487 2.524 -3.710 1.00 98.06 155 GLY A CA 1
ATOM 1247 C C . GLY A 1 155 ? 0.155 3.573 -4.774 1.00 98.06 155 GLY A C 1
ATOM 1248 O O . GLY A 1 155 ? 0.599 3.465 -5.919 1.00 98.06 155 GLY A O 1
ATOM 1249 N N . ASP A 1 156 ? -0.517 4.639 -4.357 1.00 98.44 156 ASP A N 1
ATOM 1250 C CA . ASP A 1 156 ? -0.907 5.809 -5.147 1.00 98.44 156 ASP A CA 1
ATOM 1251 C C . ASP A 1 156 ? 0.302 6.484 -5.833 1.00 98.44 156 ASP A C 1
ATOM 1253 O O . ASP A 1 156 ? 0.319 6.795 -7.035 1.00 98.44 156 ASP A O 1
ATOM 1257 N N . LEU A 1 157 ? 1.381 6.675 -5.064 1.00 98.12 157 LEU A N 1
ATOM 1258 C CA . LEU A 1 157 ? 2.640 7.230 -5.557 1.00 98.12 157 LEU A CA 1
ATOM 1259 C C . LEU A 1 157 ? 3.342 6.273 -6.527 1.00 98.12 157 LEU A C 1
ATOM 1261 O O . LEU A 1 157 ? 3.853 6.726 -7.554 1.00 98.12 157 LEU A O 1
ATOM 1265 N N . MET A 1 158 ? 3.359 4.967 -6.241 1.00 97.62 158 MET A N 1
ATOM 1266 C CA . MET A 1 158 ? 3.939 3.956 -7.134 1.00 97.62 158 MET A CA 1
ATOM 1267 C C . MET A 1 158 ? 3.201 3.911 -8.474 1.00 97.62 158 MET A C 1
ATOM 1269 O O . MET A 1 158 ? 3.829 3.911 -9.538 1.00 97.62 158 MET A O 1
ATOM 1273 N N . TRP A 1 159 ? 1.871 3.966 -8.443 1.00 98.06 159 TRP A N 1
ATOM 1274 C CA . TRP A 1 159 ? 1.056 4.040 -9.648 1.00 98.06 159 TRP A CA 1
ATOM 1275 C C . TRP A 1 159 ? 1.308 5.330 -10.437 1.00 98.06 159 TRP A C 1
ATOM 1277 O O . TRP A 1 159 ? 1.548 5.287 -11.648 1.00 98.06 159 TRP A O 1
ATOM 1287 N N . SER A 1 160 ? 1.377 6.471 -9.748 1.00 97.38 160 SER A N 1
ATOM 1288 C CA . SER A 1 160 ? 1.731 7.758 -10.355 1.00 97.38 160 SER A CA 1
ATOM 1289 C C . SER A 1 160 ? 3.102 7.726 -11.042 1.00 97.38 160 SER A C 1
ATOM 1291 O O . SER A 1 160 ? 3.266 8.282 -12.133 1.00 97.38 160 SER A O 1
ATOM 1293 N N . VAL A 1 161 ? 4.098 7.068 -10.437 1.00 94.88 161 VAL A N 1
ATOM 1294 C CA . VAL A 1 161 ? 5.417 6.859 -11.054 1.00 94.88 161 VAL A CA 1
ATOM 1295 C C . VAL A 1 161 ? 5.277 6.026 -12.326 1.00 94.88 161 VAL A C 1
ATOM 1297 O O . VAL A 1 161 ? 5.720 6.473 -13.385 1.00 94.88 161 VAL A O 1
ATOM 1300 N N . ALA A 1 162 ? 4.614 4.868 -12.267 1.00 94.56 162 ALA A N 1
ATOM 1301 C CA . ALA A 1 162 ? 4.427 3.995 -13.426 1.00 94.56 162 ALA A CA 1
ATOM 1302 C C . ALA A 1 162 ? 3.741 4.718 -14.601 1.00 94.56 162 ALA A C 1
ATOM 1304 O O . ALA A 1 162 ? 4.178 4.604 -15.751 1.00 94.56 162 ALA A O 1
ATOM 1305 N N . GLN A 1 163 ? 2.708 5.519 -14.324 1.00 95.38 163 GLN A N 1
ATOM 1306 C CA . GLN A 1 163 ? 2.024 6.327 -15.336 1.00 95.38 163 GLN A CA 1
ATOM 1307 C C . GLN A 1 163 ? 2.944 7.366 -15.980 1.00 95.38 163 GLN A C 1
ATOM 1309 O O . GLN A 1 163 ? 2.967 7.491 -17.205 1.00 95.38 163 GLN A O 1
ATOM 1314 N N . ARG A 1 164 ? 3.734 8.095 -15.183 1.00 93.50 164 ARG A N 1
ATOM 1315 C CA . ARG A 1 164 ? 4.676 9.096 -15.711 1.00 93.50 164 ARG A CA 1
ATOM 1316 C C . ARG A 1 164 ? 5.746 8.449 -16.578 1.00 93.50 164 ARG A C 1
ATOM 1318 O O . ARG A 1 164 ? 6.039 8.957 -17.655 1.00 93.50 164 ARG A O 1
ATOM 1325 N N . VAL A 1 165 ? 6.280 7.305 -16.151 1.00 91.38 165 VAL A N 1
ATOM 1326 C CA . VAL A 1 165 ? 7.255 6.541 -16.940 1.00 91.38 165 VAL A CA 1
ATOM 1327 C C . VAL A 1 165 ? 6.650 6.086 -18.267 1.00 91.38 165 VAL A C 1
ATOM 1329 O O . VAL A 1 165 ? 7.308 6.194 -19.295 1.00 91.38 165 VAL A O 1
ATOM 1332 N N . GLN A 1 166 ? 5.387 5.649 -18.279 1.00 91.38 166 GLN A N 1
ATOM 1333 C CA . GLN A 1 166 ? 4.693 5.272 -19.514 1.00 91.38 166 GLN A CA 1
ATOM 1334 C C . GLN A 1 166 ? 4.498 6.449 -20.486 1.00 91.38 166 GLN A C 1
ATOM 1336 O O . GLN A 1 166 ? 4.529 6.254 -21.699 1.00 91.38 166 GLN A O 1
ATOM 1341 N N . GLN A 1 167 ? 4.273 7.661 -19.972 1.00 90.56 167 GLN A N 1
ATOM 1342 C CA . GLN A 1 167 ? 4.054 8.860 -20.792 1.00 90.56 167 GLN A CA 1
ATOM 1343 C C . GLN A 1 167 ? 5.339 9.392 -21.434 1.00 90.56 167 GLN A C 1
ATOM 1345 O O . GLN A 1 167 ? 5.283 10.061 -22.470 1.00 90.56 167 GLN A O 1
ATOM 1350 N N . ILE A 1 168 ? 6.500 9.102 -20.844 1.00 88.31 168 ILE A N 1
ATOM 1351 C CA . ILE A 1 168 ? 7.788 9.445 -21.440 1.00 88.31 168 ILE A CA 1
ATOM 1352 C C . ILE A 1 168 ? 7.944 8.605 -22.711 1.00 88.31 168 ILE A C 1
ATOM 1354 O O . ILE A 1 168 ? 8.044 7.383 -22.674 1.00 88.31 168 ILE A O 1
ATOM 1358 N N . SER A 1 169 ? 7.937 9.273 -23.866 1.00 61.09 169 SER A N 1
ATOM 1359 C CA . SER A 1 169 ? 8.090 8.639 -25.179 1.00 61.09 169 SER A CA 1
ATOM 1360 C C . SER A 1 169 ? 9.544 8.193 -25.383 1.00 61.09 169 SER A C 1
ATOM 1362 O O . SER A 1 169 ? 10.322 8.860 -26.060 1.00 61.09 169 SER A O 1
ATOM 1364 N N . GLY A 1 170 ? 9.936 7.094 -24.736 1.00 68.19 170 GLY A N 1
ATOM 1365 C CA . GLY A 1 170 ? 11.293 6.548 -24.751 1.00 68.19 170 GLY A CA 1
ATOM 1366 C C . GLY A 1 170 ? 11.636 5.806 -23.457 1.00 68.19 170 GLY A C 1
ATOM 1367 O O . GLY A 1 170 ? 10.857 5.785 -22.510 1.00 68.19 170 GLY A O 1
ATOM 1368 N N . ARG A 1 171 ? 12.819 5.185 -23.401 1.00 71.56 171 ARG A N 1
ATOM 1369 C CA . ARG A 1 171 ? 13.347 4.654 -22.134 1.00 71.56 171 ARG A CA 1
ATOM 1370 C C . ARG A 1 171 ? 13.849 5.805 -21.267 1.00 71.56 171 ARG A C 1
ATOM 1372 O O . ARG A 1 171 ? 14.436 6.753 -21.790 1.00 71.56 171 ARG A O 1
ATOM 1379 N N . LEU A 1 172 ? 13.656 5.687 -19.955 1.00 82.56 172 LEU A N 1
ATOM 1380 C CA . LEU A 1 172 ? 14.299 6.569 -18.983 1.00 82.56 172 LEU A CA 1
ATOM 1381 C C . LEU A 1 172 ? 15.818 6.609 -19.235 1.00 82.56 172 LEU A C 1
ATOM 1383 O O . LEU A 1 172 ? 16.403 5.567 -19.555 1.00 82.56 172 LEU A O 1
ATOM 1387 N N . PRO A 1 173 ? 16.474 7.775 -19.084 1.00 86.75 173 PRO A N 1
ATOM 1388 C CA . PRO A 1 173 ? 17.929 7.842 -19.093 1.00 86.75 173 PRO A CA 1
ATOM 1389 C C . PRO A 1 173 ? 18.514 6.839 -18.092 1.00 86.75 173 PRO A C 1
ATOM 1391 O O . PRO A 1 173 ? 18.021 6.711 -16.973 1.00 86.75 173 PRO A O 1
ATOM 1394 N N . GLY A 1 174 ? 19.579 6.127 -18.475 1.00 86.44 174 GLY A N 1
ATOM 1395 C CA . GLY A 1 174 ? 20.102 5.017 -17.665 1.00 86.44 174 GLY A CA 1
ATOM 1396 C C . GLY A 1 174 ? 20.556 5.419 -16.254 1.00 86.44 174 GLY A C 1
ATOM 1397 O O . GLY A 1 174 ? 20.486 4.611 -15.332 1.00 86.44 174 GLY A O 1
ATOM 1398 N N . GLN A 1 175 ? 20.982 6.672 -16.061 1.00 91.69 175 GLN A N 1
ATOM 1399 C CA . GLN A 1 175 ? 21.326 7.196 -14.738 1.00 91.69 175 GLN A CA 1
ATOM 1400 C C . GLN A 1 175 ? 20.085 7.383 -13.854 1.00 91.69 175 GLN A C 1
ATOM 1402 O O . GLN A 1 175 ? 20.092 6.941 -12.707 1.00 91.69 175 GLN A O 1
ATOM 1407 N N . ASP A 1 176 ? 19.010 7.957 -14.398 1.00 90.06 176 ASP A N 1
ATOM 1408 C CA . ASP A 1 176 ? 17.745 8.130 -13.677 1.00 90.06 176 ASP A CA 1
ATOM 1409 C C . ASP A 1 176 ? 17.130 6.773 -13.340 1.00 90.06 176 ASP A C 1
ATOM 1411 O O . ASP A 1 176 ? 16.710 6.545 -12.208 1.00 90.06 176 ASP A O 1
ATOM 1415 N N . GLN A 1 177 ? 17.158 5.836 -14.294 1.00 91.62 177 GLN A N 1
ATOM 1416 C CA . GLN A 1 177 ? 16.718 4.459 -14.082 1.00 91.62 177 GLN A CA 1
ATOM 1417 C C . GLN A 1 177 ? 17.451 3.822 -12.893 1.00 91.62 177 GLN A C 1
ATOM 1419 O O . GLN A 1 177 ? 16.816 3.233 -12.021 1.00 91.62 177 GLN A O 1
ATOM 1424 N N . LYS A 1 178 ? 18.778 3.981 -12.818 1.00 92.81 178 LYS A N 1
ATOM 1425 C CA . LYS A 1 178 ? 19.585 3.455 -11.713 1.00 92.81 178 LYS A CA 1
ATOM 1426 C C . LYS A 1 178 ? 19.194 4.075 -10.368 1.00 92.81 178 L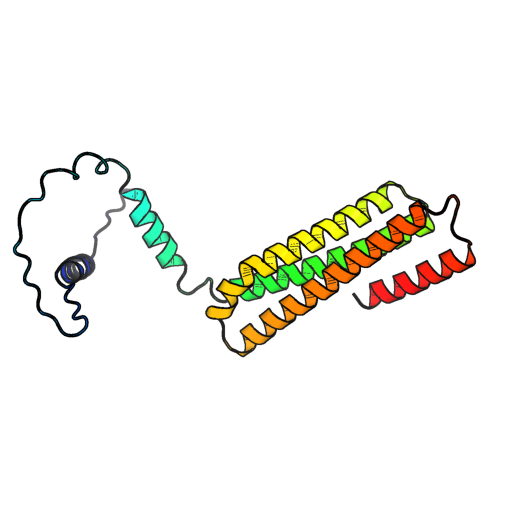YS A C 1
ATOM 1428 O O . LYS A 1 178 ? 19.008 3.332 -9.409 1.00 92.81 178 LYS A O 1
ATOM 1433 N N . TYR A 1 179 ? 19.030 5.398 -10.298 1.00 93.88 179 TYR A N 1
ATOM 1434 C CA . TYR A 1 179 ? 18.602 6.057 -9.061 1.00 93.88 179 TYR A CA 1
ATOM 1435 C C . TYR A 1 179 ? 17.215 5.598 -8.611 1.00 93.88 179 TYR A C 1
ATOM 1437 O O . TYR A 1 179 ? 17.023 5.321 -7.430 1.00 93.88 179 TYR A O 1
ATOM 1445 N N . PHE A 1 180 ? 16.268 5.442 -9.539 1.00 91.94 180 PHE A N 1
ATOM 1446 C CA . PHE A 1 180 ? 14.942 4.918 -9.215 1.00 91.94 180 PHE A CA 1
ATOM 1447 C C . PHE A 1 180 ? 14.998 3.503 -8.640 1.00 91.94 180 PHE A C 1
ATOM 1449 O O . PHE A 1 180 ? 14.319 3.230 -7.652 1.00 91.94 180 PHE A O 1
ATOM 1456 N N . LEU A 1 181 ? 15.815 2.619 -9.217 1.00 92.88 181 LEU A N 1
ATOM 1457 C CA . LEU A 1 181 ? 15.977 1.255 -8.711 1.00 92.88 181 LEU A CA 1
ATOM 1458 C C . LEU A 1 181 ? 16.612 1.241 -7.311 1.00 92.88 181 LEU A C 1
ATOM 1460 O O . LEU A 1 181 ? 16.118 0.546 -6.429 1.00 92.88 181 LEU A O 1
ATOM 1464 N N . GLU A 1 182 ? 17.642 2.058 -7.066 1.00 95.12 182 GLU A N 1
ATOM 1465 C CA . GLU A 1 182 ? 18.266 2.178 -5.738 1.00 95.12 182 GLU A CA 1
ATOM 1466 C C . GLU A 1 182 ? 17.284 2.719 -4.684 1.00 95.12 182 GLU A C 1
ATOM 1468 O O . GLU A 1 182 ? 17.203 2.194 -3.572 1.00 95.12 182 GLU A O 1
ATOM 1473 N N . MET A 1 183 ? 16.507 3.750 -5.032 1.00 94.81 183 MET A N 1
ATOM 1474 C CA . MET A 1 183 ? 15.497 4.334 -4.144 1.00 94.81 183 MET A CA 1
ATOM 1475 C C . MET A 1 183 ? 14.359 3.356 -3.840 1.00 94.81 183 MET A C 1
ATOM 1477 O O . MET A 1 183 ? 13.926 3.257 -2.691 1.00 94.81 183 MET A O 1
ATOM 1481 N N . SER A 1 184 ? 13.895 2.622 -4.851 1.00 93.06 184 SER A N 1
ATOM 1482 C CA . SER A 1 184 ? 12.829 1.627 -4.693 1.00 93.06 184 SER A CA 1
ATOM 1483 C C . SER A 1 184 ? 13.291 0.468 -3.809 1.00 93.06 184 SER A C 1
ATOM 1485 O O . SER A 1 184 ? 12.562 0.050 -2.908 1.00 93.06 184 SER A O 1
ATOM 1487 N N . GLU A 1 185 ? 14.554 0.049 -3.942 1.00 93.25 185 GLU A N 1
ATOM 1488 C CA . GLU A 1 185 ? 15.104 -1.009 -3.102 1.00 93.25 185 GLU A CA 1
ATOM 1489 C C . GLU A 1 185 ? 15.175 -0.587 -1.625 1.00 93.25 185 GLU A C 1
ATOM 1491 O O . GLU A 1 185 ? 14.916 -1.401 -0.733 1.00 93.25 185 GLU A O 1
ATOM 1496 N N . ILE A 1 186 ? 15.509 0.678 -1.348 1.00 95.88 186 ILE A N 1
ATOM 1497 C CA . ILE A 1 186 ? 15.474 1.230 0.013 1.00 95.88 186 ILE A CA 1
ATOM 1498 C C . ILE A 1 186 ? 14.039 1.229 0.545 1.00 95.88 186 ILE A C 1
ATOM 1500 O O . ILE A 1 186 ? 13.806 0.730 1.646 1.00 95.88 186 ILE A O 1
ATOM 1504 N N . LEU A 1 187 ? 13.076 1.723 -0.238 1.00 94.44 187 LEU A N 1
ATOM 1505 C CA . LEU A 1 187 ? 11.666 1.754 0.152 1.00 94.44 187 LEU A CA 1
ATOM 1506 C C . LEU A 1 187 ? 11.141 0.347 0.481 1.00 94.44 187 LEU A C 1
ATOM 1508 O O . LEU A 1 187 ? 10.533 0.137 1.526 1.00 94.44 187 LEU A O 1
ATOM 1512 N N . ARG A 1 188 ? 11.469 -0.649 -0.343 1.00 92.38 188 ARG A N 1
ATOM 1513 C CA . ARG A 1 188 ? 11.082 -2.053 -0.138 1.00 92.38 188 ARG A CA 1
ATOM 1514 C C . ARG A 1 188 ? 11.702 -2.693 1.114 1.00 92.38 188 ARG A C 1
ATOM 1516 O O . ARG A 1 188 ? 11.195 -3.712 1.580 1.00 92.38 188 ARG A O 1
ATOM 1523 N N . LYS A 1 189 ? 12.808 -2.145 1.637 1.00 92.88 189 LYS A N 1
ATOM 1524 C CA . LYS A 1 189 ? 13.424 -2.552 2.918 1.00 92.88 189 LYS A CA 1
ATOM 1525 C C . LYS A 1 189 ? 12.801 -1.843 4.123 1.00 92.88 189 LYS A C 1
ATOM 1527 O O . LYS A 1 189 ? 12.921 -2.356 5.231 1.00 92.88 189 LYS A O 1
ATOM 1532 N N . MET A 1 190 ? 12.196 -0.672 3.919 1.00 93.50 190 MET A N 1
ATOM 1533 C CA . MET A 1 190 ? 11.455 0.054 4.957 1.00 93.50 190 MET A CA 1
ATOM 1534 C C . MET A 1 190 ? 10.061 -0.545 5.198 1.00 93.50 190 MET A C 1
ATOM 1536 O O . MET A 1 190 ? 9.545 -0.411 6.305 1.00 93.50 190 MET A O 1
ATOM 1540 N N . LEU A 1 191 ? 9.494 -1.193 4.171 1.00 86.75 191 LEU A N 1
ATOM 1541 C CA . LEU A 1 191 ? 8.242 -1.961 4.187 1.00 86.75 191 LEU A CA 1
ATOM 1542 C C . LEU A 1 191 ? 8.463 -3.427 4.585 1.00 86.75 191 LEU A C 1
ATOM 1544 O O . LEU A 1 191 ? 7.749 -3.908 5.487 1.00 86.75 191 LEU A O 1
#